Protein AF-A0A9D6YEN2-F1 (afdb_monomer_lite)

Radius of gyration: 21.77 Å; chains: 1; bounding box: 47×47×73 Å

Secondary structure (DSSP, 8-state):
------------TT-SEEEEESS-SS--EEEEETTTTEEEEE--S--SSSS---EEEEE----S---EEEEEEPTTT--EEEEEEESS-EEEEEE-TTSSEEEEEETTEEEEEETT----EE---TT--SEEEEEEE-TTSSEEEEEE--TTT-SEEEEEETT--PPEE--SSSSEEEEEE-TTSS-EEEEE------

Foldseek 3Di:
DDDPDDDDPACQVPFHDKAWAFDFPDGKDWHQPPVVRDIDIDWGDDDPDDDTDTIIDTHHDDDDQDKDWDWDADPVPRDIDTADMDRFDKDQWDAQLVRQWIWIDGQQFIWIGGPNHDDTHTAAADPQRRFDNQKDAALVRQKIKTWGADDPQGTFIWIDGNRHDYTDTDDPHDDKGWDDADNVRPDTDIDGDDPPDD

Sequence (198 aa):
MCLFGAAHAATPGEFEHATDVGKITQSGASEFLADKGQYRITSSGANIWGNADAFQFLWKQLSGDIVFSLEILSIETGGRKLVFRERSRFEAPNWSRDGTELLINRAGGVYTVPVGGGQPIRLNTGVADKCNNDHGLSFDGQWLAISSGGGKEGSRIYVLPATGGEPRLVTPTGPSYWHGWSPDSRQVAIVSYRHVLP

pLDDT: mean 90.05, std 14.46, range [30.05, 98.62]

Structure (mmCIF, N/CA/C/O backbone):
data_AF-A0A9D6YEN2-F1
#
_entry.id   AF-A0A9D6YEN2-F1
#
loop_
_atom_site.group_PDB
_atom_site.id
_atom_site.type_symbol
_atom_site.label_atom_id
_atom_site.label_alt_id
_atom_site.label_comp_id
_atom_site.label_asym_id
_atom_site.label_entity_id
_atom_site.label_seq_id
_atom_site.pdbx_PDB_ins_code
_atom_site.Cartn_x
_atom_site.Cartn_y
_atom_site.Cartn_z
_atom_site.occupancy
_atom_site.B_iso_or_equiv
_atom_site.auth_seq_id
_atom_site.auth_comp_id
_atom_site.auth_asym_id
_atom_site.auth_atom_id
_atom_site.pdbx_PDB_model_num
ATOM 1 N N . MET A 1 1 ? -20.283 17.856 54.731 1.00 34.62 1 MET A N 1
ATOM 2 C CA . MET A 1 1 ? -20.093 16.509 54.154 1.00 34.62 1 MET A CA 1
ATOM 3 C C . MET A 1 1 ? -20.305 16.637 52.653 1.00 34.62 1 MET A C 1
ATOM 5 O O . MET A 1 1 ? -21.442 16.632 52.207 1.00 34.62 1 MET A O 1
ATOM 9 N N . CYS A 1 2 ? -19.241 16.906 51.892 1.00 31.50 2 CYS A N 1
ATOM 10 C CA . CYS A 1 2 ? -19.326 17.000 50.433 1.00 31.50 2 CYS A CA 1
ATOM 11 C C . CYS A 1 2 ? -19.175 15.590 49.863 1.00 31.50 2 CYS A C 1
ATOM 13 O O . CYS A 1 2 ? -18.116 14.984 50.015 1.00 31.50 2 CYS A O 1
ATOM 15 N N . LEU A 1 3 ? -20.238 15.056 49.260 1.00 30.05 3 LEU A N 1
ATOM 16 C CA . LEU A 1 3 ? -20.142 13.841 48.460 1.00 30.05 3 LEU A CA 1
ATOM 17 C C . LEU A 1 3 ? -19.356 14.176 47.188 1.00 30.05 3 LEU A C 1
ATOM 19 O O . LEU A 1 3 ? -19.857 14.875 46.310 1.00 30.05 3 LEU A O 1
ATOM 23 N N . PHE A 1 4 ? -18.137 13.656 47.082 1.00 37.19 4 PHE A N 1
ATOM 24 C CA . PHE A 1 4 ? -17.501 13.459 45.788 1.00 37.19 4 PHE A CA 1
ATOM 25 C C . PHE A 1 4 ? -18.210 12.279 45.122 1.00 37.19 4 PHE A C 1
ATOM 27 O O . PHE A 1 4 ? -17.995 11.125 45.489 1.00 37.19 4 PHE A O 1
ATOM 34 N N . GLY A 1 5 ? -19.107 12.569 44.181 1.00 30.12 5 GLY A N 1
ATOM 35 C CA . GLY A 1 5 ? -19.585 11.556 43.250 1.00 30.12 5 GLY A CA 1
ATOM 36 C C . GLY A 1 5 ? -18.402 11.110 42.402 1.00 30.12 5 GLY A C 1
ATOM 37 O O . GLY A 1 5 ? -17.797 11.932 41.715 1.00 30.12 5 GLY A O 1
ATOM 38 N N . ALA A 1 6 ? -18.040 9.831 42.482 1.00 36.91 6 ALA A N 1
ATOM 39 C CA . ALA A 1 6 ? -17.097 9.242 41.547 1.00 36.91 6 ALA A CA 1
ATOM 40 C C . ALA A 1 6 ? -17.651 9.460 40.134 1.00 36.91 6 ALA A C 1
ATOM 42 O O . ALA A 1 6 ? -18.730 8.959 39.805 1.00 36.91 6 ALA A O 1
ATOM 43 N N . ALA A 1 7 ? -16.944 10.249 39.323 1.00 38.62 7 ALA A N 1
ATOM 44 C CA . ALA A 1 7 ? -17.227 10.337 37.904 1.00 38.62 7 ALA A CA 1
ATOM 45 C C . ALA A 1 7 ? -17.143 8.911 37.350 1.00 38.62 7 ALA A C 1
ATOM 47 O O . ALA A 1 7 ? -16.091 8.276 37.423 1.00 38.62 7 ALA A O 1
ATOM 48 N N . HIS A 1 8 ? -18.270 8.385 36.868 1.00 38.56 8 HIS A N 1
ATOM 49 C CA . HIS A 1 8 ? -18.269 7.167 36.072 1.00 38.56 8 HIS A CA 1
ATOM 50 C C . HIS A 1 8 ? -17.323 7.428 34.901 1.00 38.56 8 HIS A C 1
ATOM 52 O O . HIS A 1 8 ? -17.595 8.302 34.078 1.00 38.56 8 HIS A O 1
ATOM 58 N N . ALA A 1 9 ? -16.193 6.723 34.859 1.00 46.94 9 ALA A N 1
ATOM 59 C CA . ALA A 1 9 ? -15.346 6.719 33.681 1.00 46.94 9 ALA A CA 1
ATOM 60 C C . ALA A 1 9 ? -16.222 6.242 32.517 1.00 46.94 9 ALA A C 1
ATOM 62 O O . ALA A 1 9 ? -16.718 5.113 32.536 1.00 46.94 9 ALA A O 1
ATOM 63 N N . ALA A 1 10 ? -16.498 7.138 31.568 1.00 54.53 10 ALA A N 1
ATOM 64 C CA . ALA A 1 10 ? -17.296 6.822 30.397 1.00 54.53 10 ALA A CA 1
ATOM 65 C C . ALA A 1 10 ? -16.673 5.607 29.697 1.00 54.53 10 ALA A C 1
ATOM 67 O O . ALA A 1 10 ? -15.471 5.580 29.430 1.00 54.53 10 ALA A O 1
ATOM 68 N N . THR A 1 11 ? -17.475 4.572 29.457 1.00 56.66 11 THR A N 1
ATOM 69 C CA . THR A 1 11 ? -17.017 3.335 28.821 1.00 56.66 11 THR A CA 1
ATOM 70 C C . THR A 1 11 ? -16.555 3.665 27.392 1.00 56.66 11 THR A C 1
ATOM 72 O O . THR A 1 11 ? -17.297 4.361 26.693 1.00 56.66 11 THR A O 1
ATOM 75 N N . PRO A 1 12 ? -15.386 3.209 26.900 1.00 67.38 12 PRO A N 1
ATOM 76 C CA . PRO A 1 12 ? -14.806 3.697 25.640 1.00 67.38 12 PRO A CA 1
ATOM 77 C C . PRO A 1 12 ? -15.458 3.081 24.380 1.00 67.38 12 PRO A C 1
ATOM 79 O O . PRO A 1 12 ? -14.819 2.919 23.336 1.00 67.38 12 PRO A O 1
ATOM 82 N N . GLY A 1 13 ? -16.746 2.733 24.449 1.00 83.50 13 GLY A N 1
ATOM 83 C CA . GLY A 1 13 ? -17.452 1.964 23.424 1.00 83.50 13 GLY A CA 1
ATOM 84 C C . GLY A 1 13 ? -16.753 0.627 23.156 1.00 83.50 13 GLY A C 1
ATOM 85 O O . GLY A 1 13 ? -16.625 -0.193 24.059 1.00 83.50 13 GLY A O 1
ATOM 86 N N . GLU A 1 14 ? -16.293 0.415 21.922 1.00 88.19 14 GLU A N 1
ATOM 87 C CA . GLU A 1 14 ? -15.541 -0.771 21.491 1.00 88.19 14 GLU A CA 1
ATOM 88 C C . GLU A 1 14 ? -14.056 -0.776 21.904 1.00 88.19 14 GLU A C 1
ATOM 90 O O . GLU A 1 14 ? -13.425 -1.836 21.868 1.00 88.19 14 GLU A O 1
ATOM 95 N N . PHE A 1 15 ? -13.484 0.372 22.289 1.00 91.94 15 PHE A N 1
ATOM 96 C CA . PHE A 1 15 ? -12.093 0.474 22.737 1.00 91.94 15 PHE A CA 1
ATOM 97 C C . PHE A 1 15 ? -11.967 0.186 24.238 1.00 91.94 15 PHE A C 1
ATOM 99 O O . PHE A 1 15 ? -12.911 0.363 25.005 1.00 91.94 15 PHE A O 1
ATOM 106 N N . GLU A 1 16 ? -10.785 -0.254 24.669 1.00 89.50 16 GLU A N 1
ATOM 107 C CA . GLU A 1 16 ? -10.523 -0.628 26.070 1.00 89.50 16 GLU A CA 1
ATOM 108 C C . GLU A 1 16 ? -9.685 0.428 26.795 1.00 89.50 16 GLU A C 1
ATOM 110 O O . GLU A 1 16 ? -9.752 0.560 28.017 1.00 89.50 16 GLU A O 1
ATOM 115 N N . HIS A 1 17 ? -8.920 1.214 26.038 1.00 91.31 17 HIS A N 1
ATOM 116 C CA . HIS A 1 17 ? -7.944 2.149 26.568 1.00 91.31 17 HIS A CA 1
ATOM 117 C C . HIS A 1 17 ? -7.931 3.456 25.775 1.00 91.31 17 HIS A C 1
ATOM 119 O O . HIS A 1 17 ? -8.177 3.480 24.569 1.00 91.31 17 HIS A O 1
ATOM 125 N N . ALA A 1 18 ? -7.587 4.542 26.465 1.00 92.56 18 ALA A N 1
ATOM 126 C CA . ALA A 1 18 ? -7.305 5.843 25.879 1.00 92.56 18 ALA A CA 1
ATOM 127 C C . ALA A 1 18 ? -6.083 6.446 26.582 1.00 92.56 18 ALA A C 1
ATOM 129 O O . ALA A 1 18 ? -6.024 6.444 27.812 1.00 92.56 18 ALA A O 1
ATOM 130 N N . THR A 1 19 ? -5.098 6.924 25.823 1.00 93.25 19 THR A N 1
ATOM 131 C CA . THR A 1 19 ? -3.870 7.506 26.381 1.00 93.25 19 THR A CA 1
ATOM 132 C C . THR A 1 19 ? -3.324 8.610 25.493 1.00 93.25 19 THR A C 1
ATOM 134 O O . THR A 1 19 ? -3.361 8.495 24.268 1.00 93.25 19 THR A O 1
ATOM 137 N N . ASP A 1 20 ? -2.740 9.629 26.115 1.00 94.62 20 ASP A N 1
ATOM 138 C CA . ASP A 1 20 ? -1.878 10.570 25.414 1.00 94.62 20 ASP A CA 1
ATOM 139 C C . ASP A 1 20 ? -0.558 9.866 25.056 1.00 94.62 20 ASP A C 1
ATOM 141 O O . ASP A 1 20 ? 0.024 9.139 25.870 1.00 94.62 20 ASP A O 1
ATOM 145 N N . VAL A 1 21 ? -0.095 10.071 23.827 1.00 93.19 21 VAL A N 1
ATOM 146 C CA . VAL A 1 21 ? 1.209 9.642 23.315 1.00 93.19 21 VAL A CA 1
ATOM 147 C C . VAL A 1 21 ? 2.119 10.867 23.256 1.00 93.19 21 VAL A C 1
ATOM 149 O O . VAL A 1 21 ? 1.693 11.938 22.835 1.00 93.19 21 VAL A O 1
ATOM 152 N N . GLY A 1 22 ? 3.374 10.710 23.678 1.00 91.19 22 GLY A N 1
ATOM 153 C CA . GLY A 1 22 ? 4.422 11.729 23.572 1.00 91.19 22 GLY A CA 1
ATOM 154 C C . GLY A 1 22 ? 4.188 13.027 24.350 1.00 91.19 22 GLY A C 1
ATOM 155 O O . GLY A 1 22 ? 3.487 13.068 25.359 1.00 91.19 22 GLY A O 1
ATOM 156 N N . LYS A 1 23 ? 4.862 14.104 23.918 1.00 90.62 23 LYS A N 1
ATOM 157 C CA . LYS A 1 23 ? 4.802 15.413 24.587 1.00 90.62 23 LYS A CA 1
ATOM 158 C C . LYS A 1 23 ? 3.646 16.249 24.042 1.00 90.62 23 LYS A C 1
ATOM 160 O O . LYS A 1 23 ? 3.778 16.932 23.028 1.00 90.62 23 LYS A O 1
ATOM 165 N N . ILE A 1 24 ? 2.544 16.230 24.771 1.00 90.06 24 ILE A N 1
ATOM 166 C CA . ILE A 1 24 ? 1.331 16.998 24.488 1.00 90.06 24 ILE A CA 1
ATOM 167 C C . ILE A 1 24 ? 1.327 18.368 25.184 1.00 90.06 24 ILE A C 1
ATOM 169 O O . ILE A 1 24 ? 1.995 18.573 26.200 1.00 90.06 24 ILE A O 1
ATOM 173 N N . THR A 1 25 ? 0.580 19.326 24.631 1.00 90.31 25 THR A N 1
ATOM 174 C CA . THR A 1 25 ? 0.394 20.665 25.230 1.00 90.31 25 THR A CA 1
ATOM 175 C C . THR A 1 25 ? -0.886 20.762 26.055 1.00 90.31 25 THR A C 1
ATOM 177 O O . THR A 1 25 ? -0.964 21.573 26.974 1.00 90.31 25 THR A O 1
ATOM 180 N N . GLN A 1 26 ? -1.876 19.929 25.741 1.00 91.81 26 GLN A N 1
ATOM 181 C CA . GLN A 1 26 ? -3.144 19.767 26.446 1.00 91.81 26 GLN A CA 1
ATOM 182 C C . GLN A 1 26 ? -3.514 18.283 26.472 1.00 91.81 26 GLN A C 1
ATOM 184 O O . GLN A 1 26 ? -3.419 17.616 25.439 1.00 91.81 26 GLN A O 1
ATOM 189 N N . SER A 1 27 ? -3.940 17.782 27.632 1.00 94.50 27 SER A N 1
ATOM 190 C CA . SER A 1 27 ? -4.387 16.393 27.763 1.00 94.50 27 SER A CA 1
ATOM 191 C C . SER A 1 27 ? -5.534 16.089 26.819 1.00 94.50 27 SER A C 1
ATOM 193 O O . SER A 1 27 ? -6.501 16.853 26.724 1.00 94.50 27 SER A O 1
ATOM 195 N N . GLY A 1 28 ? -5.404 14.975 26.112 1.00 92.50 28 GLY A N 1
ATOM 196 C CA . GLY A 1 28 ? -6.456 14.448 25.278 1.00 92.50 28 GLY A CA 1
ATOM 197 C C . GLY A 1 28 ? -7.643 13.961 26.101 1.00 92.50 28 GLY A C 1
ATOM 198 O O . GLY A 1 28 ? -7.548 13.664 27.292 1.00 92.50 28 GLY A O 1
ATOM 199 N N . ALA A 1 29 ? -8.796 13.874 25.447 1.00 92.44 29 ALA A N 1
ATOM 200 C CA . ALA A 1 29 ? -9.997 13.292 26.028 1.00 92.44 29 ALA A CA 1
ATOM 201 C C . ALA A 1 29 ? -10.756 12.516 24.957 1.00 92.44 29 ALA A C 1
ATOM 203 O O . ALA A 1 29 ? -10.646 12.793 23.761 1.00 92.44 29 ALA A O 1
ATOM 204 N N . SER A 1 30 ? -11.528 11.529 25.394 1.00 92.19 30 SER A N 1
ATOM 205 C CA . SER A 1 30 ? -12.325 10.690 24.510 1.00 92.19 30 SER A CA 1
ATOM 206 C C . SER A 1 30 ? -13.664 10.353 25.140 1.00 92.19 30 SER A C 1
ATOM 208 O O . SER A 1 30 ? -13.720 9.969 26.306 1.00 92.19 30 SER A O 1
ATOM 210 N N . GLU A 1 31 ? -14.722 10.448 24.348 1.00 92.06 31 GLU A N 1
ATOM 211 C CA . GLU A 1 31 ? -16.093 10.154 24.747 1.00 92.06 31 GLU A CA 1
ATOM 212 C C . GLU A 1 31 ? -16.775 9.341 23.642 1.00 92.06 31 GLU A C 1
ATOM 214 O O . GLU A 1 31 ? -16.732 9.721 22.468 1.00 92.06 31 GLU A O 1
ATOM 219 N N . PHE A 1 32 ? -17.415 8.232 24.017 1.00 93.19 32 PHE A N 1
ATOM 220 C CA . PHE A 1 32 ? -18.310 7.501 23.126 1.00 93.19 32 PHE A CA 1
ATOM 221 C C . PHE A 1 32 ? -19.749 7.999 23.308 1.00 93.19 32 PHE A C 1
ATOM 223 O O . PHE A 1 32 ? -20.347 7.852 24.373 1.00 93.19 32 PHE A O 1
ATOM 230 N N . LEU A 1 33 ? -20.305 8.584 22.252 1.00 92.06 33 LEU A N 1
ATOM 231 C CA . LEU A 1 33 ? -21.675 9.081 22.172 1.00 92.06 33 LEU A CA 1
ATOM 232 C C . LEU A 1 33 ? -22.576 7.952 21.654 1.00 92.06 33 LEU A C 1
ATOM 234 O O . LEU A 1 33 ? -22.795 7.819 20.446 1.00 92.06 33 LEU A O 1
ATOM 238 N N . ALA A 1 34 ? -23.043 7.097 22.568 1.00 90.00 34 ALA A N 1
ATOM 239 C CA . ALA A 1 34 ? -23.743 5.851 22.241 1.00 90.00 34 ALA A CA 1
ATOM 240 C C . ALA A 1 34 ? -25.044 6.057 21.444 1.00 90.00 34 ALA A C 1
ATOM 242 O O . ALA A 1 34 ? -25.357 5.258 20.566 1.00 90.00 34 ALA A O 1
ATOM 243 N N . ASP A 1 35 ? -25.768 7.148 21.698 1.00 93.50 35 ASP A N 1
ATOM 244 C CA . ASP A 1 35 ? -26.982 7.540 20.969 1.00 93.50 35 ASP A CA 1
ATOM 245 C C . ASP A 1 35 ? -26.719 7.851 19.486 1.00 93.50 35 ASP A C 1
ATOM 247 O O . ASP A 1 35 ? -27.625 7.759 18.658 1.00 93.50 35 ASP A O 1
ATOM 251 N N . LYS A 1 36 ? -25.473 8.200 19.147 1.00 92.81 36 LYS A N 1
ATOM 252 C CA . LYS A 1 36 ? -25.038 8.561 17.791 1.00 92.81 36 LYS A CA 1
ATOM 253 C C . LYS A 1 36 ? -24.139 7.516 17.141 1.00 92.81 36 LYS A C 1
ATOM 255 O O . LYS A 1 36 ? -23.847 7.648 15.956 1.00 92.81 36 LYS A O 1
ATOM 260 N N . GLY A 1 37 ? -23.653 6.533 17.901 1.00 90.62 37 GLY A N 1
ATOM 261 C CA . GLY A 1 37 ? -22.604 5.619 17.445 1.00 90.62 37 GLY A CA 1
ATOM 262 C C . GLY A 1 37 ? -21.319 6.355 17.044 1.00 90.62 37 GLY A C 1
ATOM 263 O O . GLY A 1 37 ? -20.680 5.988 16.063 1.00 90.62 37 GLY A O 1
ATOM 264 N N . GLN A 1 38 ? -20.973 7.438 17.749 1.00 93.50 38 GLN A N 1
ATOM 265 C CA . GLN A 1 38 ? -19.855 8.321 17.396 1.00 93.50 38 GLN A CA 1
ATOM 266 C C . GLN A 1 38 ? -18.843 8.442 18.530 1.00 93.50 38 GLN A C 1
ATOM 268 O O . GLN A 1 38 ? -19.199 8.418 19.704 1.00 93.50 38 GLN A O 1
ATOM 273 N N . TYR A 1 39 ? -17.582 8.667 18.166 1.00 92.06 39 TYR A N 1
ATOM 274 C CA . TYR A 1 39 ? -16.529 9.054 19.098 1.00 92.06 39 TYR A CA 1
ATOM 275 C C . TYR A 1 39 ? -16.236 10.545 18.976 1.00 92.06 39 TYR A C 1
ATOM 277 O O . TYR A 1 39 ? -15.999 11.049 17.878 1.00 92.06 39 TYR A O 1
ATOM 285 N N . ARG A 1 40 ? -16.197 11.245 20.110 1.00 93.25 40 ARG A N 1
ATOM 286 C CA . ARG A 1 40 ? -15.579 12.568 20.213 1.00 93.25 40 ARG A CA 1
ATOM 287 C C . ARG A 1 40 ? -14.203 12.397 20.837 1.00 93.25 40 ARG A C 1
ATOM 289 O O . ARG A 1 40 ? -14.095 11.905 21.955 1.00 93.25 40 ARG A O 1
ATOM 296 N N . ILE A 1 41 ? -13.168 12.818 20.119 1.00 92.62 41 ILE A N 1
ATOM 297 C CA . ILE A 1 41 ? -11.776 12.725 20.562 1.00 92.62 41 ILE A CA 1
ATOM 298 C C . ILE A 1 41 ? -11.158 14.116 20.453 1.00 92.62 41 ILE A C 1
ATOM 300 O O . ILE A 1 41 ? -11.208 14.736 19.391 1.00 92.62 41 ILE A O 1
ATOM 304 N N . THR A 1 42 ? -10.586 14.612 21.546 1.00 93.25 42 THR A N 1
ATOM 305 C CA . THR A 1 42 ? -9.756 15.819 21.560 1.00 93.25 42 THR A CA 1
ATOM 306 C C . THR A 1 42 ? -8.305 15.414 21.746 1.00 93.25 42 THR A C 1
ATOM 308 O O . THR A 1 42 ? -7.997 14.564 22.577 1.00 93.25 42 THR A O 1
ATOM 311 N N . SER A 1 43 ? -7.417 16.026 20.969 1.00 92.25 43 SER A N 1
ATOM 312 C CA . SER A 1 43 ? -5.992 15.709 20.938 1.00 92.25 43 SER A CA 1
ATOM 313 C C . SER A 1 43 ? -5.187 16.995 20.784 1.00 92.25 43 SER A C 1
ATOM 315 O O . SER A 1 43 ? -5.635 17.933 20.125 1.00 92.25 43 SER A O 1
ATOM 317 N N . SER A 1 44 ? -3.982 17.024 21.345 1.00 91.94 44 SER A N 1
ATOM 318 C CA . SER A 1 44 ? -2.973 18.052 21.078 1.00 91.94 44 SER A CA 1
ATOM 319 C C . SER A 1 44 ? -1.631 17.383 20.787 1.00 91.94 44 SER A C 1
ATOM 321 O O . SER A 1 44 ? -1.473 16.198 21.066 1.00 91.94 44 SER A O 1
ATOM 323 N N . GLY A 1 45 ? -0.668 18.127 20.243 1.00 87.88 45 GLY A N 1
ATOM 324 C CA . GLY A 1 45 ? 0.691 17.628 20.048 1.00 87.88 45 GLY A CA 1
ATOM 325 C C . GLY A 1 45 ? 1.266 17.915 18.666 1.00 87.88 45 GLY A C 1
ATOM 326 O O . GLY A 1 45 ? 0.842 18.839 17.969 1.00 87.88 45 GLY A O 1
ATOM 327 N N . ALA A 1 46 ? 2.297 17.152 18.324 1.00 83.00 46 ALA A N 1
ATOM 328 C CA . ALA A 1 46 ? 3.039 17.231 17.077 1.00 83.00 46 ALA A CA 1
ATOM 329 C C . ALA A 1 46 ? 2.407 16.317 16.016 1.00 83.00 46 ALA A C 1
ATOM 331 O O . ALA A 1 46 ? 1.608 15.437 16.330 1.00 83.00 46 ALA A O 1
ATOM 332 N N . ASN A 1 47 ? 2.769 16.518 14.746 1.00 73.75 47 ASN A N 1
ATOM 333 C CA . ASN A 1 47 ? 2.383 15.564 13.708 1.00 73.75 47 ASN A CA 1
ATOM 334 C C . ASN A 1 47 ? 3.046 14.190 13.959 1.00 73.75 47 ASN A C 1
ATOM 336 O O . ASN A 1 47 ? 3.982 14.087 14.741 1.00 73.75 47 ASN A O 1
ATOM 340 N N . ILE A 1 48 ? 2.566 13.151 13.277 1.00 75.44 48 ILE A N 1
ATOM 341 C CA . ILE A 1 48 ? 3.044 11.760 13.413 1.00 75.44 48 ILE A CA 1
ATOM 342 C C . ILE A 1 48 ? 4.226 11.417 12.486 1.00 75.44 48 ILE A C 1
ATOM 344 O O . ILE A 1 48 ? 4.456 10.260 12.140 1.00 75.44 48 ILE A O 1
ATOM 348 N N . TRP A 1 49 ? 4.922 12.432 11.971 1.00 69.56 49 TRP A N 1
ATOM 349 C CA . TRP A 1 49 ? 6.008 12.270 11.011 1.00 69.56 49 TRP A CA 1
ATOM 350 C C . TRP A 1 49 ? 7.348 12.648 11.654 1.00 69.56 49 TRP A C 1
ATOM 352 O O . TRP A 1 49 ? 7.507 13.723 12.229 1.00 69.56 49 TRP A O 1
ATOM 362 N N . GLY A 1 50 ? 8.368 11.803 11.477 1.00 71.12 50 GLY A N 1
ATOM 363 C CA . GLY A 1 50 ? 9.733 12.090 11.927 1.00 71.12 50 GLY A CA 1
ATOM 364 C C . GLY A 1 50 ? 10.047 11.528 13.315 1.00 71.12 50 GLY A C 1
ATOM 365 O O . GLY A 1 50 ? 9.928 10.327 13.525 1.00 71.12 50 GLY A O 1
ATOM 366 N N . ASN A 1 51 ? 10.529 12.378 14.230 1.00 78.31 51 ASN A N 1
ATOM 367 C CA . ASN A 1 51 ? 11.187 11.935 15.473 1.00 78.31 51 ASN A CA 1
ATOM 368 C C . ASN A 1 51 ? 10.340 12.110 16.745 1.00 78.31 51 ASN A C 1
ATOM 370 O O . ASN A 1 51 ? 10.844 11.871 17.842 1.00 78.31 51 ASN A O 1
ATOM 374 N N . ALA A 1 52 ? 9.101 12.587 16.629 1.00 82.12 52 ALA A N 1
ATOM 375 C CA . ALA A 1 52 ? 8.219 12.767 17.772 1.00 82.12 52 ALA A CA 1
ATOM 376 C C . ALA A 1 52 ? 6.765 12.569 17.352 1.00 82.12 52 ALA A C 1
ATOM 378 O O . ALA A 1 52 ? 6.284 13.274 16.476 1.00 82.12 52 ALA A O 1
ATOM 379 N N . ASP A 1 53 ? 6.083 11.671 18.049 1.00 86.88 53 ASP A N 1
ATOM 380 C CA . ASP A 1 53 ? 4.643 11.474 17.961 1.00 86.88 53 ASP A CA 1
ATOM 381 C C . ASP A 1 53 ? 3.995 12.153 19.162 1.00 86.88 53 ASP A C 1
ATOM 383 O O . ASP A 1 53 ? 4.438 11.916 20.287 1.00 86.88 53 ASP A O 1
ATOM 387 N N . ALA A 1 54 ? 2.965 12.983 18.966 1.00 92.12 54 ALA A N 1
ATOM 388 C CA . ALA A 1 54 ? 2.138 13.413 20.091 1.00 92.12 54 ALA A CA 1
ATOM 389 C C . ALA A 1 54 ? 0.658 13.586 19.733 1.00 92.12 54 ALA A C 1
ATOM 391 O O . ALA A 1 54 ? 0.304 14.456 18.940 1.00 92.12 54 ALA A O 1
ATOM 392 N N . PHE A 1 55 ? -0.189 12.732 20.316 1.00 92.75 55 PHE A N 1
ATOM 393 C CA . PHE A 1 55 ? -1.628 12.664 20.053 1.00 92.75 55 PHE A CA 1
ATOM 394 C C . PHE A 1 55 ? -2.377 11.835 21.111 1.00 92.75 55 PHE A C 1
ATOM 396 O O . PHE A 1 55 ? -1.770 11.034 21.816 1.00 92.75 55 PHE A O 1
ATOM 403 N N . GLN A 1 56 ? -3.703 11.972 21.176 1.00 93.62 56 GLN A N 1
ATOM 404 C CA . GLN A 1 56 ? -4.591 11.097 21.948 1.00 93.62 56 GLN A CA 1
ATOM 405 C C . GLN A 1 56 ? -4.885 9.816 21.163 1.00 93.62 56 GLN A C 1
ATOM 407 O O . GLN A 1 56 ? -5.364 9.871 20.028 1.00 93.62 56 GLN A O 1
ATOM 412 N N . PHE A 1 57 ? -4.641 8.659 21.774 1.00 92.62 57 PHE A N 1
ATOM 413 C CA . PHE A 1 57 ? -4.793 7.351 21.145 1.00 92.62 57 PHE A CA 1
ATOM 414 C C . PHE A 1 57 ? -5.829 6.492 21.868 1.00 92.62 57 PHE A C 1
ATOM 416 O O . PHE A 1 57 ? -5.657 6.171 23.044 1.00 92.62 57 PHE A O 1
ATOM 423 N N . LEU A 1 58 ? -6.887 6.092 21.156 1.00 94.06 58 LEU A N 1
ATOM 424 C CA . LEU A 1 58 ? -7.858 5.096 21.616 1.00 94.06 58 LEU A CA 1
ATOM 425 C C . LEU A 1 58 ? -7.474 3.743 21.029 1.00 94.06 58 LEU A C 1
ATOM 427 O O . LEU A 1 58 ? -7.249 3.634 19.823 1.00 94.06 58 LEU A O 1
ATOM 431 N N . TRP A 1 59 ? -7.412 2.715 21.867 1.00 92.31 59 TRP A N 1
ATOM 432 C CA . TRP A 1 59 ? -6.976 1.398 21.432 1.00 92.31 59 TRP A CA 1
ATOM 433 C C . TRP A 1 59 ? -7.636 0.268 22.209 1.00 92.31 59 TRP A C 1
ATOM 435 O O . TRP A 1 59 ? -8.184 0.429 23.301 1.00 92.31 59 TRP A O 1
ATOM 445 N N . LYS A 1 60 ? -7.585 -0.905 21.593 1.00 91.50 60 LYS A N 1
ATOM 446 C CA . LYS A 1 60 ? -7.993 -2.180 22.162 1.00 91.50 60 LYS A CA 1
ATOM 447 C C . LYS A 1 60 ? -6.898 -3.185 21.868 1.00 91.50 60 LYS A C 1
ATOM 449 O O . LYS A 1 60 ? -6.431 -3.260 20.729 1.00 91.50 60 LYS A O 1
ATOM 454 N N . GLN A 1 61 ? -6.474 -3.937 22.880 1.00 87.62 61 GLN A N 1
ATOM 455 C CA . GLN A 1 61 ? -5.466 -4.960 22.656 1.00 87.62 61 GLN A CA 1
ATOM 456 C C . GLN A 1 61 ? -6.116 -6.171 22.000 1.00 87.62 61 GLN A C 1
ATOM 458 O O . GLN A 1 61 ? -7.032 -6.778 22.546 1.00 87.62 61 GLN A O 1
ATOM 463 N N . LEU A 1 62 ? -5.613 -6.558 20.833 1.00 84.50 62 LEU A N 1
ATOM 464 C CA . LEU A 1 62 ? -5.949 -7.845 20.241 1.00 84.50 62 LEU A CA 1
ATOM 465 C C . LEU A 1 62 ? -4.859 -8.849 20.622 1.00 84.50 62 LEU A C 1
ATOM 467 O O . LEU A 1 62 ? -3.668 -8.552 20.518 1.00 84.50 62 LEU A O 1
ATOM 471 N N . SER A 1 63 ? -5.264 -10.034 21.077 1.00 86.31 63 SER A N 1
ATOM 472 C CA . SER A 1 63 ? -4.364 -11.160 21.341 1.00 86.31 63 SER A CA 1
ATOM 473 C C . SER A 1 63 ? -4.851 -12.408 20.607 1.00 86.31 63 SER A C 1
ATOM 475 O O . SER A 1 63 ? -6.046 -12.564 20.355 1.00 86.31 63 SER A O 1
ATOM 477 N N . GLY A 1 64 ? -3.915 -13.283 20.238 1.00 87.12 64 GLY A N 1
ATOM 478 C CA . GLY A 1 64 ? -4.190 -14.523 19.514 1.00 87.12 64 GLY A CA 1
ATOM 479 C C . GLY A 1 64 ? -3.761 -14.497 18.048 1.00 87.12 64 GLY A C 1
ATOM 480 O O . GLY A 1 64 ? -2.919 -13.703 17.626 1.00 87.12 64 GLY A O 1
ATOM 481 N N . ASP A 1 65 ? -4.330 -15.424 17.284 1.00 87.69 65 ASP A N 1
ATOM 482 C CA . ASP A 1 65 ? -3.997 -15.651 15.883 1.00 87.69 65 ASP A CA 1
ATOM 483 C C . ASP A 1 65 ? -4.629 -14.589 14.976 1.00 87.69 65 ASP A C 1
ATOM 485 O O . ASP A 1 65 ? -5.808 -14.667 14.629 1.00 87.69 65 ASP A O 1
ATOM 489 N N . ILE A 1 66 ? -3.829 -13.609 14.553 1.00 89.69 66 ILE A N 1
ATOM 490 C CA . ILE A 1 66 ? -4.254 -12.601 13.576 1.00 89.69 66 ILE A CA 1
ATOM 491 C C . ILE A 1 66 ? -4.120 -13.175 12.161 1.00 89.69 66 ILE A C 1
ATOM 493 O O . ILE A 1 66 ? -3.096 -13.754 11.788 1.00 89.69 66 ILE A O 1
ATOM 497 N N . VAL A 1 67 ? -5.174 -13.004 11.366 1.00 94.00 67 VAL A N 1
ATOM 498 C CA . VAL A 1 67 ? -5.228 -13.379 9.951 1.00 94.00 67 VAL A CA 1
ATOM 499 C C . VAL A 1 67 ? -5.604 -12.143 9.148 1.00 94.00 67 VAL A C 1
ATOM 501 O O . VAL A 1 67 ? -6.537 -11.428 9.504 1.00 94.00 67 VAL A O 1
ATOM 504 N N . PHE A 1 68 ? -4.887 -11.914 8.055 1.00 95.00 68 PHE A N 1
ATOM 505 C CA . PHE A 1 68 ? -5.194 -10.888 7.070 1.00 95.00 68 PHE A CA 1
ATOM 506 C C . PHE A 1 68 ? -6.043 -11.524 5.969 1.00 95.00 68 PHE A C 1
ATOM 508 O O . PHE A 1 68 ? -5.688 -12.589 5.455 1.00 95.00 68 PHE A O 1
ATOM 515 N N . SER A 1 69 ? -7.159 -10.885 5.620 1.00 97.06 69 SER A N 1
ATOM 516 C CA . SER A 1 69 ? -8.091 -11.348 4.587 1.00 97.06 69 SER A CA 1
ATOM 517 C C . SER A 1 69 ? -8.235 -10.296 3.494 1.00 97.06 69 SER A C 1
ATOM 519 O O . SER A 1 69 ? -8.413 -9.114 3.775 1.00 97.06 69 SER A O 1
ATOM 521 N N . LEU A 1 70 ? -8.179 -10.746 2.244 1.00 98.06 70 LEU A N 1
ATOM 522 C CA . LEU A 1 70 ? -8.518 -9.975 1.059 1.00 98.06 70 LEU A CA 1
ATOM 523 C C . LEU A 1 70 ? -9.932 -10.366 0.643 1.00 98.06 70 LEU A C 1
ATOM 525 O O . LEU A 1 70 ? -10.176 -11.520 0.281 1.00 98.06 70 LEU A O 1
ATOM 529 N N . GLU A 1 71 ? -10.854 -9.414 0.702 1.00 97.88 71 GLU A N 1
ATOM 530 C CA . GLU A 1 71 ? -12.261 -9.630 0.377 1.00 97.88 71 GLU A CA 1
ATOM 531 C C . GLU A 1 71 ? -12.737 -8.638 -0.682 1.00 97.88 71 GLU A C 1
ATOM 533 O O . GLU A 1 71 ? -12.300 -7.489 -0.724 1.00 97.88 71 GLU A O 1
ATOM 538 N N . ILE A 1 72 ? -13.672 -9.082 -1.520 1.00 97.44 72 ILE A N 1
ATOM 539 C CA . ILE A 1 72 ? -14.417 -8.226 -2.443 1.00 97.44 72 ILE A CA 1
ATOM 540 C C . ILE A 1 72 ? -15.814 -8.024 -1.869 1.00 97.44 72 ILE A C 1
ATOM 542 O O . ILE A 1 72 ? -16.523 -8.997 -1.602 1.00 97.44 72 ILE A O 1
ATOM 546 N N . LEU A 1 73 ? -16.209 -6.763 -1.707 1.00 97.12 73 LEU A N 1
ATOM 547 C CA . LEU A 1 73 ? -17.555 -6.357 -1.316 1.00 97.12 73 LEU A CA 1
ATOM 548 C C . LEU A 1 73 ? -18.305 -5.839 -2.547 1.00 97.12 73 LEU A C 1
ATOM 550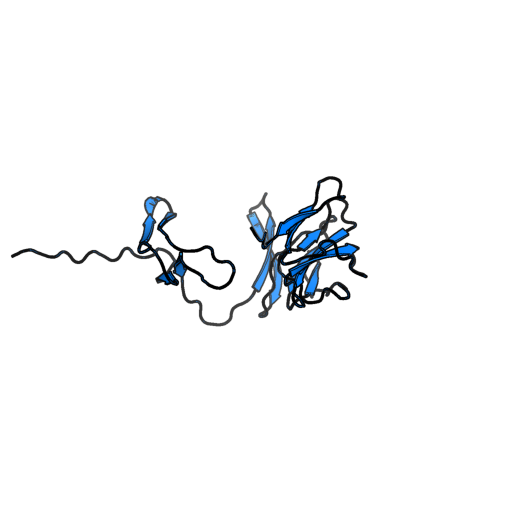 O O . LEU A 1 73 ? -17.873 -4.880 -3.182 1.00 97.12 73 LEU A O 1
ATOM 554 N N . SER A 1 74 ? -19.447 -6.447 -2.857 1.00 95.88 74 SER A N 1
ATOM 555 C CA . SER A 1 74 ? -20.393 -5.903 -3.830 1.00 95.88 74 SER A CA 1
ATOM 556 C C . SER A 1 74 ? -21.114 -4.701 -3.229 1.00 95.88 74 SER A C 1
ATOM 558 O O . SER A 1 74 ? -21.761 -4.823 -2.189 1.00 95.88 74 SER A O 1
ATOM 560 N N . ILE A 1 75 ? -21.032 -3.550 -3.896 1.00 95.50 75 ILE A N 1
ATOM 561 C CA . ILE A 1 75 ? -21.749 -2.336 -3.481 1.00 95.50 75 ILE A CA 1
ATOM 562 C C . ILE A 1 75 ? -23.260 -2.498 -3.706 1.00 95.50 75 ILE A C 1
ATOM 564 O O . ILE A 1 75 ? -24.053 -2.016 -2.905 1.00 95.50 75 ILE A O 1
ATOM 568 N N . GLU A 1 76 ? -23.661 -3.208 -4.762 1.00 96.75 76 GLU A N 1
ATOM 569 C CA . GLU A 1 76 ? -25.071 -3.376 -5.132 1.00 96.75 76 GLU A CA 1
ATOM 570 C C . GLU A 1 76 ? -25.818 -4.311 -4.180 1.00 96.75 76 GLU A C 1
ATOM 572 O O . GLU A 1 76 ? -26.957 -4.047 -3.805 1.00 96.75 76 GLU A O 1
ATOM 577 N N . THR A 1 77 ? -25.181 -5.421 -3.793 1.00 97.12 77 THR A N 1
ATOM 578 C CA . THR A 1 77 ? -25.839 -6.486 -3.020 1.00 97.12 77 THR A CA 1
ATOM 579 C C . THR A 1 77 ? -25.392 -6.544 -1.564 1.00 97.12 77 THR A C 1
ATOM 581 O O . THR A 1 77 ? -25.988 -7.272 -0.775 1.00 97.12 77 THR A O 1
ATOM 584 N N . GLY A 1 78 ? -24.307 -5.852 -1.203 1.00 96.50 78 GLY A N 1
ATOM 585 C CA . GLY A 1 78 ? -23.638 -6.012 0.091 1.00 96.50 78 GLY A CA 1
ATOM 586 C C . GLY A 1 78 ? -22.938 -7.368 0.269 1.00 96.50 78 GLY A C 1
ATOM 587 O O . GLY A 1 78 ? -22.400 -7.645 1.342 1.00 96.50 78 GLY A O 1
ATOM 588 N N . GLY A 1 79 ? -22.936 -8.228 -0.757 1.00 97.38 79 GLY A N 1
ATOM 589 C CA . GLY A 1 79 ? -22.322 -9.553 -0.707 1.00 97.38 79 GLY A CA 1
ATOM 590 C C . GLY A 1 79 ? -20.801 -9.475 -0.581 1.00 97.38 79 GLY A C 1
ATOM 591 O O . GLY A 1 79 ? -20.161 -8.670 -1.256 1.00 97.38 79 GLY A O 1
ATOM 592 N N . ARG A 1 80 ? -20.218 -10.331 0.264 1.00 97.44 80 ARG A N 1
ATOM 593 C CA . ARG A 1 80 ? -18.767 -10.424 0.480 1.00 97.44 80 ARG A CA 1
ATOM 594 C C . ARG A 1 80 ? -18.216 -11.735 -0.059 1.00 97.44 80 ARG A C 1
ATOM 596 O O . ARG A 1 80 ? -18.796 -12.794 0.174 1.00 97.44 80 ARG A O 1
ATOM 603 N N . LYS A 1 81 ? -17.076 -11.665 -0.741 1.00 96.38 81 LYS A N 1
ATOM 604 C CA . LYS A 1 81 ? -16.327 -12.820 -1.243 1.00 96.38 81 LYS A CA 1
ATOM 605 C C . LYS A 1 81 ? -14.907 -12.795 -0.689 1.00 96.38 81 LYS A C 1
ATOM 607 O O . LYS A 1 81 ? -14.170 -11.852 -0.960 1.00 96.38 81 LYS A O 1
ATOM 612 N N . LEU A 1 82 ? -14.502 -13.860 -0.000 1.00 97.62 82 LEU A N 1
ATOM 613 C CA . LEU A 1 82 ? -13.101 -14.091 0.351 1.00 97.62 82 LEU A CA 1
ATOM 614 C C . LEU A 1 82 ? -12.295 -14.449 -0.907 1.00 97.62 82 LEU A C 1
ATOM 616 O O . LEU A 1 82 ? -12.648 -15.388 -1.620 1.00 97.62 82 LEU A O 1
ATOM 620 N N . VAL A 1 83 ? -11.210 -13.720 -1.158 1.00 98.25 83 VAL A N 1
ATOM 621 C CA . VAL A 1 83 ? -10.281 -13.957 -2.276 1.00 98.25 83 VAL A CA 1
ATOM 622 C C . VAL A 1 83 ? -9.023 -14.671 -1.791 1.00 98.25 83 VAL A C 1
ATOM 624 O O . VAL A 1 83 ? -8.598 -15.662 -2.381 1.00 98.25 83 VAL A O 1
ATOM 627 N N . PHE A 1 84 ? -8.429 -14.182 -0.703 1.00 98.00 84 PHE A N 1
ATOM 628 C CA . PHE A 1 84 ? -7.170 -14.695 -0.169 1.00 98.00 84 PHE A CA 1
ATOM 629 C C . PHE A 1 84 ? -7.075 -14.429 1.337 1.00 98.00 84 PHE A C 1
ATOM 631 O O . PHE A 1 84 ? -7.626 -13.448 1.829 1.00 98.00 84 PHE A O 1
ATOM 638 N N . ARG A 1 85 ? -6.385 -15.302 2.078 1.00 97.12 85 ARG A N 1
ATOM 639 C CA . ARG A 1 85 ? -6.079 -15.097 3.499 1.00 97.12 85 ARG A CA 1
ATOM 640 C C . ARG A 1 85 ? -4.727 -15.679 3.865 1.00 97.12 85 ARG A C 1
ATOM 642 O O . ARG A 1 85 ? -4.377 -16.767 3.413 1.00 97.12 85 ARG A O 1
ATOM 649 N N . GLU A 1 86 ? -4.022 -15.015 4.766 1.00 95.56 86 GLU A N 1
ATOM 650 C CA . GLU A 1 86 ? -2.774 -15.523 5.334 1.00 95.56 86 GLU A CA 1
ATOM 651 C C . GLU A 1 86 ? -2.479 -14.909 6.707 1.00 95.56 86 GLU A C 1
ATOM 653 O O . GLU A 1 86 ? -3.178 -14.018 7.183 1.00 95.56 86 GLU A O 1
ATOM 658 N N . ARG A 1 87 ? -1.446 -15.425 7.377 1.00 93.50 87 ARG A N 1
ATOM 659 C CA . ARG A 1 87 ? -1.004 -14.942 8.696 1.00 93.50 87 ARG A CA 1
ATOM 660 C C . ARG A 1 87 ? 0.051 -13.840 8.609 1.00 93.50 87 ARG A C 1
ATOM 662 O O . ARG A 1 87 ? 0.302 -13.164 9.600 1.00 93.50 87 ARG A O 1
ATOM 669 N N . SER A 1 88 ? 0.683 -13.658 7.451 1.00 92.69 88 SER A N 1
ATOM 670 C CA . SER A 1 88 ? 1.591 -12.534 7.228 1.00 92.69 88 SER A CA 1
ATOM 671 C C . SER A 1 88 ? 0.834 -11.306 6.749 1.00 92.69 88 SER A C 1
ATOM 673 O O . SER A 1 88 ? -0.136 -11.409 6.007 1.00 92.69 88 SER A O 1
ATOM 675 N N . ARG A 1 89 ? 1.316 -10.134 7.154 1.00 93.69 89 ARG A N 1
ATOM 676 C CA . ARG A 1 89 ? 0.735 -8.854 6.765 1.00 93.69 89 ARG A CA 1
ATOM 677 C C . ARG A 1 89 ? 0.847 -8.618 5.258 1.00 93.69 89 ARG A C 1
ATOM 679 O O . ARG A 1 89 ? 1.947 -8.660 4.700 1.00 93.69 89 ARG A O 1
ATOM 686 N N . PHE A 1 90 ? -0.281 -8.265 4.660 1.00 96.94 90 PHE A N 1
ATOM 687 C CA . PHE A 1 90 ? -0.394 -7.636 3.351 1.00 96.94 90 PHE A CA 1
ATOM 688 C C . PHE A 1 90 ? -1.434 -6.517 3.432 1.00 96.94 90 PHE A C 1
ATOM 690 O O . PHE A 1 90 ? -2.321 -6.559 4.287 1.00 96.94 90 PHE A O 1
ATOM 697 N N . GLU A 1 91 ? -1.302 -5.500 2.588 1.00 96.38 91 GLU A N 1
ATOM 698 C CA . GLU A 1 91 ? -2.072 -4.257 2.703 1.00 96.38 91 GLU A CA 1
ATOM 699 C C . GLU A 1 91 ? -2.408 -3.669 1.315 1.00 96.38 91 GLU A C 1
ATOM 701 O O . GLU A 1 91 ? -2.041 -4.223 0.274 1.00 96.38 91 GLU A O 1
ATOM 706 N N . ALA A 1 92 ? -3.150 -2.555 1.337 1.00 96.38 92 ALA A N 1
ATOM 707 C CA . ALA A 1 92 ? -3.438 -1.662 0.210 1.00 96.38 92 ALA A CA 1
ATOM 708 C C . ALA A 1 92 ? -3.865 -2.349 -1.103 1.00 96.38 92 ALA A C 1
ATOM 710 O O . ALA A 1 92 ? -3.188 -2.207 -2.123 1.00 96.38 92 ALA A O 1
ATOM 711 N N . PRO A 1 93 ? -5.000 -3.074 -1.104 1.00 97.06 93 PRO A N 1
ATOM 712 C CA . PRO A 1 93 ? -5.497 -3.697 -2.316 1.00 97.06 93 PRO A CA 1
ATOM 713 C C . PRO A 1 93 ? -5.908 -2.660 -3.373 1.00 97.06 93 PRO A C 1
ATOM 715 O O . PRO A 1 93 ? -6.651 -1.726 -3.078 1.00 97.06 93 PRO A O 1
ATOM 718 N N . ASN A 1 94 ? -5.491 -2.873 -4.621 1.00 97.44 94 ASN A N 1
ATOM 719 C CA . ASN A 1 94 ? -5.928 -2.115 -5.795 1.00 97.44 94 ASN A CA 1
ATOM 720 C C . ASN A 1 94 ? -6.482 -3.057 -6.868 1.00 97.44 94 ASN A C 1
ATOM 722 O O . ASN A 1 94 ? -5.973 -4.158 -7.046 1.00 97.44 94 ASN A O 1
ATOM 726 N N . TRP A 1 95 ? -7.481 -2.624 -7.633 1.00 97.38 95 TRP A N 1
ATOM 727 C CA . TRP A 1 95 ? -7.973 -3.397 -8.776 1.00 97.38 95 TRP A CA 1
ATOM 728 C C . TRP A 1 95 ? -7.058 -3.257 -9.993 1.00 97.38 95 TRP A C 1
ATOM 730 O O . TRP A 1 95 ? -6.633 -2.152 -10.340 1.00 97.38 95 TRP A O 1
ATOM 740 N N . SER A 1 96 ? -6.815 -4.373 -10.678 1.00 96.69 96 SER A N 1
ATOM 741 C CA . SER A 1 96 ? -6.404 -4.360 -12.087 1.00 96.69 96 SER A CA 1
ATOM 742 C C . SER A 1 96 ? -7.476 -3.689 -12.955 1.00 96.69 96 SER A C 1
ATOM 744 O O . SER A 1 96 ? -8.662 -3.695 -12.621 1.00 96.69 96 SER A O 1
ATOM 746 N N . ARG A 1 97 ? -7.073 -3.083 -14.079 1.00 95.88 97 ARG A N 1
ATOM 747 C CA . ARG A 1 97 ? -8.004 -2.331 -14.942 1.00 95.88 97 ARG A CA 1
ATOM 748 C C . ARG A 1 97 ? -8.993 -3.215 -15.695 1.00 95.88 97 ARG A C 1
ATOM 750 O O . ARG A 1 97 ? -10.090 -2.757 -15.992 1.00 95.88 97 ARG A O 1
ATOM 757 N N . ASP A 1 98 ? -8.624 -4.461 -15.966 1.00 95.75 98 ASP A N 1
ATOM 758 C CA . ASP A 1 98 ? -9.513 -5.464 -16.555 1.00 95.75 98 ASP A CA 1
ATOM 759 C C . ASP A 1 98 ? -10.388 -6.182 -15.509 1.00 95.75 98 ASP A C 1
ATOM 761 O O . ASP A 1 98 ? -11.261 -6.969 -15.870 1.00 95.75 98 ASP A O 1
ATOM 765 N N . GLY A 1 99 ? -10.183 -5.899 -14.217 1.00 96.50 99 GLY A N 1
ATOM 766 C CA . GLY A 1 99 ? -10.946 -6.480 -13.118 1.00 96.50 99 GLY A CA 1
ATOM 767 C C . GLY A 1 99 ? -10.649 -7.957 -12.855 1.00 96.50 99 GLY A C 1
ATOM 768 O O . GLY A 1 99 ? -11.429 -8.610 -12.162 1.00 96.50 99 GLY A O 1
ATOM 769 N N . THR A 1 100 ? -9.560 -8.507 -13.399 1.00 96.81 100 THR A N 1
ATOM 770 C CA . THR A 1 100 ? -9.234 -9.938 -13.277 1.00 96.81 100 THR A CA 1
ATOM 771 C C . THR A 1 100 ? -8.367 -10.257 -12.057 1.00 96.81 100 THR A C 1
ATOM 773 O O . THR A 1 100 ? -8.444 -11.358 -11.503 1.00 96.81 100 THR A O 1
ATOM 776 N N . GLU A 1 101 ? -7.596 -9.278 -11.588 1.00 97.69 101 GLU A N 1
ATOM 777 C CA . GLU A 1 101 ? -6.672 -9.385 -10.458 1.00 97.69 101 GLU A CA 1
ATOM 778 C C . GLU A 1 101 ? -6.788 -8.208 -9.472 1.00 97.69 101 GLU A C 1
ATOM 780 O O . GLU A 1 101 ? -7.251 -7.112 -9.806 1.00 97.69 101 GLU A O 1
ATOM 785 N N . LEU A 1 102 ? -6.306 -8.433 -8.252 1.00 98.12 102 LEU A N 1
ATOM 786 C CA . LEU A 1 102 ? -6.053 -7.429 -7.223 1.00 98.12 102 LEU A CA 1
ATOM 787 C C . LEU A 1 102 ? -4.542 -7.313 -6.995 1.00 98.12 102 LEU A C 1
ATOM 789 O O . LEU A 1 102 ? -3.855 -8.326 -6.916 1.00 98.12 102 LEU A O 1
ATOM 793 N N . LEU A 1 103 ? -4.025 -6.099 -6.857 1.00 98.31 103 LEU A N 1
ATOM 794 C CA . LEU A 1 103 ? -2.645 -5.826 -6.469 1.00 98.31 103 LEU A CA 1
ATOM 795 C C . LEU A 1 103 ? -2.593 -5.588 -4.962 1.00 98.31 103 LEU A C 1
ATOM 797 O O . LEU A 1 103 ? -3.460 -4.896 -4.446 1.00 98.31 103 LEU A O 1
ATOM 801 N N . ILE A 1 104 ? -1.589 -6.128 -4.275 1.00 98.25 104 ILE A N 1
ATOM 802 C CA . ILE A 1 104 ? -1.340 -5.915 -2.840 1.00 98.25 104 ILE A CA 1
ATOM 803 C C . ILE A 1 104 ? 0.145 -5.643 -2.593 1.00 98.25 104 ILE A C 1
ATOM 805 O O . ILE A 1 104 ? 1.000 -6.144 -3.333 1.00 98.25 104 ILE A O 1
ATOM 809 N N . ASN A 1 105 ? 0.479 -4.945 -1.505 1.00 97.25 105 ASN A N 1
ATOM 810 C CA . ASN A 1 105 ? 1.853 -4.913 -1.003 1.00 97.25 105 ASN A CA 1
ATOM 811 C C . ASN A 1 105 ? 2.052 -5.960 0.100 1.00 97.25 105 ASN A C 1
ATOM 813 O O . ASN A 1 105 ? 1.213 -6.138 0.983 1.00 97.25 105 ASN A O 1
ATOM 817 N N . ARG A 1 106 ? 3.192 -6.653 0.066 1.00 96.31 106 ARG A N 1
ATOM 818 C CA . ARG A 1 106 ? 3.546 -7.709 1.026 1.00 96.31 106 ARG A CA 1
ATOM 819 C C . ARG A 1 106 ? 5.060 -7.848 1.103 1.00 96.31 106 ARG A C 1
ATOM 821 O O . ARG A 1 106 ? 5.719 -7.953 0.076 1.00 96.31 106 ARG A O 1
ATOM 828 N N . ALA A 1 107 ? 5.629 -7.864 2.308 1.00 94.19 107 ALA A N 1
ATOM 829 C CA . ALA A 1 107 ? 7.068 -8.093 2.525 1.00 94.19 107 ALA A CA 1
ATOM 830 C C . ALA A 1 107 ? 8.004 -7.263 1.603 1.00 94.19 107 ALA A C 1
ATOM 832 O O . ALA A 1 107 ? 8.977 -7.787 1.068 1.00 94.19 107 ALA A O 1
ATOM 833 N N . GLY A 1 108 ? 7.682 -5.983 1.371 1.00 94.31 108 GLY A N 1
ATOM 834 C CA . GLY A 1 108 ? 8.470 -5.084 0.513 1.00 94.31 108 GLY A CA 1
ATOM 835 C C . GLY A 1 108 ? 8.272 -5.262 -1.000 1.00 94.31 108 GLY A C 1
ATOM 836 O O . GLY A 1 108 ? 8.895 -4.551 -1.781 1.00 94.31 108 GLY A O 1
ATOM 837 N N . GLY A 1 109 ? 7.414 -6.180 -1.448 1.00 97.06 109 GLY A N 1
ATOM 838 C CA . GLY A 1 109 ? 7.064 -6.351 -2.861 1.00 97.06 109 GLY A CA 1
ATOM 839 C C . GLY A 1 109 ? 5.615 -5.985 -3.168 1.00 97.06 109 GLY A C 1
ATOM 840 O O . GLY A 1 109 ? 4.795 -5.846 -2.260 1.00 97.06 109 GLY A O 1
ATOM 841 N N . VAL A 1 110 ? 5.310 -5.906 -4.463 1.00 98.31 110 VAL A N 1
ATOM 842 C CA . VAL A 1 110 ? 3.943 -5.852 -4.997 1.00 98.31 110 VAL A CA 1
ATOM 843 C C . VAL A 1 110 ? 3.589 -7.223 -5.569 1.00 98.31 110 VAL A C 1
ATOM 845 O O . VAL A 1 110 ? 4.429 -7.870 -6.198 1.00 98.31 110 VAL A O 1
ATOM 848 N N . TYR A 1 111 ? 2.370 -7.685 -5.317 1.00 98.31 111 TYR A N 1
ATOM 849 C CA . TYR A 1 111 ? 1.877 -8.993 -5.742 1.00 98.31 111 TYR A CA 1
ATOM 850 C C . TYR A 1 111 ? 0.528 -8.838 -6.431 1.00 98.31 111 TYR A C 1
ATOM 852 O O . TYR A 1 111 ? -0.265 -8.004 -6.004 1.00 98.31 111 TYR A O 1
ATOM 860 N N . THR A 1 112 ? 0.249 -9.664 -7.437 1.00 98.06 112 THR A N 1
ATOM 861 C CA . THR A 1 112 ? -1.099 -9.831 -7.994 1.00 98.06 112 THR A CA 1
ATOM 862 C C . THR A 1 112 ? -1.793 -11.035 -7.367 1.00 98.06 112 THR A C 1
ATOM 864 O O . THR A 1 112 ? -1.154 -12.020 -6.996 1.00 98.06 112 THR A O 1
ATOM 867 N N . VAL A 1 113 ? -3.111 -10.953 -7.219 1.00 98.38 113 VAL A N 1
ATOM 868 C CA . VAL A 1 113 ? -3.977 -12.015 -6.704 1.00 98.38 113 VAL A CA 1
ATOM 869 C C . VAL A 1 113 ? -5.180 -12.133 -7.637 1.00 98.38 113 VAL A C 1
ATOM 871 O O . VAL A 1 113 ? -5.924 -11.159 -7.763 1.00 98.38 113 VAL A O 1
ATOM 874 N N . PRO A 1 114 ? -5.429 -13.290 -8.271 1.00 98.06 114 PRO A N 1
ATOM 875 C CA . PRO A 1 114 ? -6.609 -13.464 -9.107 1.00 98.06 114 PRO A CA 1
ATOM 876 C C . PRO A 1 114 ? -7.897 -13.223 -8.317 1.00 98.06 1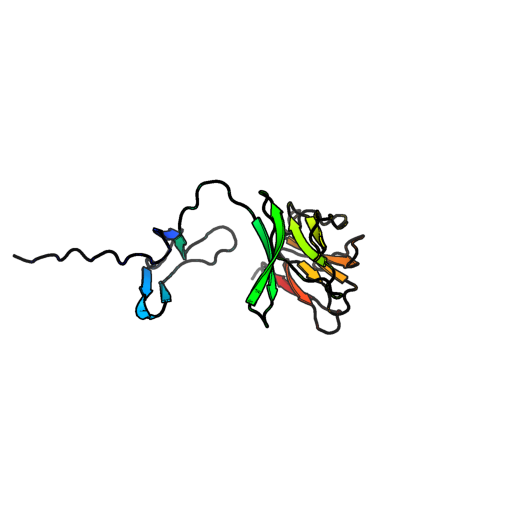14 PRO A C 1
ATOM 878 O O . PRO A 1 114 ? -8.055 -13.718 -7.201 1.00 98.06 114 PRO A O 1
ATOM 881 N N . VAL A 1 115 ? -8.868 -12.534 -8.914 1.00 97.50 115 VAL A N 1
ATOM 882 C CA . VAL A 1 115 ? -10.191 -12.275 -8.309 1.00 97.50 115 VAL A CA 1
ATOM 883 C C . VAL A 1 115 ? -10.959 -13.573 -8.033 1.00 97.50 115 VAL A C 1
ATOM 885 O O . VAL A 1 115 ? -11.802 -13.642 -7.133 1.00 97.50 115 VAL A O 1
ATOM 888 N N . GLY A 1 116 ? -10.648 -14.639 -8.777 1.00 96.62 116 GLY A N 1
ATOM 889 C CA . GLY A 1 116 ? -11.116 -16.002 -8.519 1.00 96.62 116 GLY A CA 1
ATOM 890 C C . GLY A 1 116 ? -10.632 -16.594 -7.188 1.00 96.62 116 GLY A C 1
ATOM 891 O O . GLY A 1 116 ? -11.258 -17.528 -6.693 1.00 96.62 116 GLY A O 1
ATOM 892 N N . GLY A 1 117 ? -9.591 -16.016 -6.591 1.00 95.56 117 GLY A N 1
ATOM 893 C CA . GLY A 1 117 ? -8.803 -16.599 -5.513 1.00 95.56 117 GLY A CA 1
ATOM 894 C C . GLY A 1 117 ? -7.574 -17.332 -6.053 1.00 95.56 117 GLY A C 1
ATOM 895 O O . GLY A 1 117 ? -7.489 -17.659 -7.237 1.00 95.56 117 GLY A O 1
ATOM 896 N N . GLY A 1 118 ? -6.598 -17.574 -5.181 1.00 92.56 118 GLY A N 1
ATOM 897 C CA . GLY A 1 118 ? -5.332 -18.206 -5.550 1.00 92.56 118 GLY A CA 1
ATOM 898 C C . GLY A 1 118 ? -4.163 -17.700 -4.714 1.00 92.56 118 GLY A C 1
ATOM 899 O O . GLY A 1 118 ? -4.338 -16.894 -3.801 1.00 92.56 118 GLY A O 1
ATOM 900 N N . GLN A 1 119 ? -2.966 -18.200 -5.021 1.00 94.38 119 GLN A N 1
ATOM 901 C CA . GLN A 1 119 ? -1.742 -17.719 -4.385 1.00 94.38 119 GLN A CA 1
ATOM 902 C C . GLN A 1 119 ? -1.299 -16.390 -5.012 1.00 94.38 119 GLN A C 1
ATOM 904 O O . GLN A 1 119 ? -1.299 -16.292 -6.240 1.00 94.38 119 GLN A O 1
ATOM 909 N N . PRO A 1 120 ? -0.890 -15.395 -4.205 1.00 97.38 120 PRO A N 1
ATOM 910 C CA . PRO A 1 120 ? -0.322 -14.160 -4.721 1.00 97.38 120 PRO A CA 1
ATOM 911 C C . PRO A 1 120 ? 0.950 -14.405 -5.541 1.00 97.38 120 PRO A C 1
ATOM 913 O O . PRO A 1 120 ? 1.841 -15.142 -5.111 1.00 97.38 120 PRO A O 1
ATOM 916 N N . ILE A 1 121 ? 1.074 -13.734 -6.683 1.00 97.31 121 ILE A N 1
ATOM 917 C CA . ILE A 1 121 ? 2.237 -13.805 -7.570 1.00 97.31 121 ILE A CA 1
ATOM 918 C C . ILE A 1 121 ? 3.022 -12.505 -7.437 1.00 97.31 121 ILE A C 1
ATOM 920 O O . ILE A 1 121 ? 2.482 -11.422 -7.642 1.00 97.31 121 ILE A O 1
ATOM 924 N N . ARG A 1 122 ? 4.307 -12.588 -7.079 1.00 97.81 122 ARG A N 1
ATOM 925 C CA . ARG A 1 122 ? 5.156 -11.397 -6.936 1.00 97.81 122 ARG A CA 1
ATOM 926 C C . ARG A 1 122 ? 5.427 -10.777 -8.305 1.00 97.81 122 ARG A C 1
ATOM 928 O O . ARG A 1 122 ? 5.956 -11.455 -9.184 1.00 97.81 122 ARG A O 1
ATOM 935 N N . LEU A 1 123 ? 5.148 -9.484 -8.455 1.00 97.88 123 LEU A N 1
ATOM 936 C CA . LEU A 1 123 ? 5.556 -8.720 -9.630 1.00 97.88 123 LEU A CA 1
ATOM 937 C C . LEU A 1 123 ? 7.058 -8.434 -9.581 1.00 97.88 123 LEU A C 1
ATOM 939 O O . LEU A 1 123 ? 7.630 -8.156 -8.523 1.00 97.88 123 LEU A O 1
ATOM 943 N N . ASN A 1 124 ? 7.705 -8.468 -10.745 1.00 98.19 124 ASN A N 1
ATOM 944 C CA . ASN A 1 124 ? 9.076 -7.993 -10.869 1.00 98.19 124 ASN A CA 1
ATOM 945 C C . ASN A 1 124 ? 9.094 -6.460 -10.776 1.00 98.19 124 ASN A C 1
ATOM 947 O O . ASN A 1 124 ? 8.633 -5.787 -11.694 1.00 98.19 124 ASN A O 1
ATOM 951 N N . THR A 1 125 ? 9.637 -5.926 -9.682 1.00 97.88 125 THR A N 1
ATOM 952 C CA . THR A 1 125 ? 9.817 -4.483 -9.458 1.00 97.88 125 THR A CA 1
ATOM 953 C C . THR A 1 125 ? 11.281 -4.042 -9.542 1.00 97.88 125 THR A C 1
ATOM 955 O O . THR A 1 125 ? 11.617 -2.9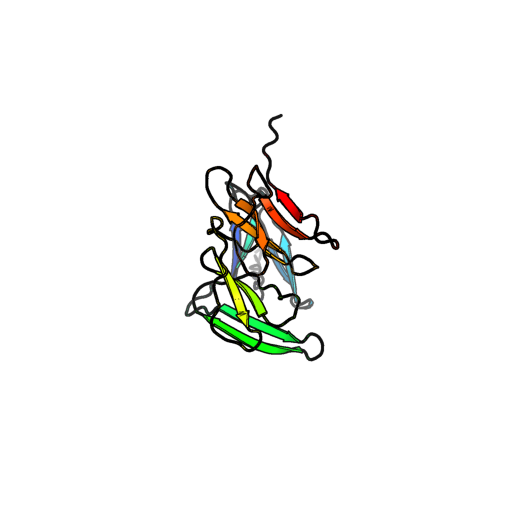39 -9.113 1.00 97.88 125 THR A O 1
ATOM 958 N N . GLY A 1 126 ? 12.166 -4.889 -10.082 1.00 96.31 126 GLY A N 1
ATOM 959 C CA . GLY A 1 126 ? 13.591 -4.603 -10.248 1.00 96.31 126 GLY A CA 1
ATOM 960 C C . GLY A 1 126 ? 14.259 -4.132 -8.953 1.00 96.31 126 GLY A C 1
ATOM 961 O O . GLY A 1 126 ? 14.109 -4.748 -7.899 1.00 96.31 126 GLY A O 1
ATOM 962 N N . VAL A 1 127 ? 14.983 -3.011 -9.035 1.00 94.44 127 VAL A N 1
ATOM 963 C CA . VAL A 1 127 ? 15.699 -2.402 -7.897 1.00 94.44 127 VAL A CA 1
ATOM 964 C C . VAL A 1 127 ? 14.787 -1.792 -6.821 1.00 94.44 127 VAL A C 1
ATOM 966 O O . VAL A 1 127 ? 15.276 -1.398 -5.764 1.00 94.44 127 VAL A O 1
ATOM 969 N N . ALA A 1 128 ? 13.480 -1.673 -7.070 1.00 95.62 128 ALA A N 1
ATOM 970 C CA . ALA A 1 128 ? 12.507 -1.165 -6.107 1.00 95.62 128 ALA A CA 1
ATOM 971 C C . ALA A 1 128 ? 11.901 -2.331 -5.305 1.00 95.62 128 ALA A C 1
ATOM 973 O O . ALA A 1 128 ? 10.782 -2.777 -5.557 1.00 95.62 128 ALA A O 1
ATOM 974 N N . ASP A 1 129 ? 12.661 -2.860 -4.346 1.00 94.06 129 ASP A N 1
ATOM 975 C CA . ASP A 1 129 ? 12.349 -4.085 -3.591 1.00 94.06 129 ASP A CA 1
ATOM 976 C C . ASP A 1 129 ? 11.929 -3.844 -2.127 1.00 94.06 129 ASP A C 1
ATOM 978 O O . ASP A 1 129 ? 11.813 -4.785 -1.339 1.00 94.06 129 ASP A O 1
ATOM 982 N N . LYS A 1 130 ? 11.673 -2.580 -1.767 1.00 96.31 130 LYS A N 1
ATOM 983 C CA . LYS A 1 130 ? 11.187 -2.143 -0.447 1.00 96.31 130 LYS A CA 1
ATOM 984 C C . LYS A 1 130 ? 9.918 -1.303 -0.588 1.00 96.31 130 LYS A C 1
ATOM 986 O O . LYS A 1 130 ? 9.806 -0.223 -0.004 1.00 96.31 130 LYS A O 1
ATOM 991 N N . CYS A 1 131 ? 8.983 -1.797 -1.393 1.00 97.06 131 CYS A N 1
ATOM 992 C CA . CYS A 1 131 ? 7.690 -1.178 -1.652 1.00 97.06 131 CYS A CA 1
ATOM 993 C C . CYS A 1 131 ? 6.855 -1.073 -0.370 1.00 97.06 131 CYS A C 1
ATOM 995 O O . CYS A 1 131 ? 6.754 -2.036 0.399 1.00 97.06 131 CYS A O 1
ATOM 997 N N . ASN A 1 132 ? 6.243 0.089 -0.157 1.00 95.00 132 ASN A N 1
ATOM 998 C CA . ASN A 1 132 ? 5.260 0.311 0.900 1.00 95.00 132 ASN A CA 1
ATOM 999 C C . ASN A 1 132 ? 3.823 0.187 0.342 1.00 95.00 132 ASN A C 1
ATOM 1001 O O . ASN A 1 132 ? 3.607 -0.394 -0.722 1.00 95.00 132 ASN A O 1
ATOM 1005 N N . ASN A 1 133 ? 2.835 0.673 1.090 1.00 95.38 133 ASN A N 1
ATOM 1006 C CA . ASN A 1 133 ? 1.418 0.621 0.736 1.00 95.38 133 ASN A CA 1
ATOM 1007 C C . ASN A 1 133 ? 1.023 1.567 -0.418 1.00 95.38 133 ASN A C 1
ATOM 1009 O O . ASN A 1 133 ? -0.020 1.356 -1.032 1.00 95.38 133 ASN A O 1
ATOM 1013 N N . ASP A 1 134 ? 1.858 2.541 -0.780 1.00 96.94 134 ASP A N 1
ATOM 1014 C CA . ASP A 1 134 ? 1.552 3.554 -1.792 1.00 96.94 134 ASP A CA 1
ATOM 1015 C C . ASP A 1 134 ? 1.931 3.070 -3.198 1.00 96.94 134 ASP A C 1
ATOM 1017 O O . ASP A 1 134 ? 3.024 3.344 -3.715 1.00 96.94 134 ASP A O 1
ATOM 1021 N N . HIS A 1 135 ? 1.010 2.339 -3.824 1.00 97.62 135 HIS A N 1
ATOM 1022 C CA . HIS A 1 135 ? 1.128 1.848 -5.193 1.00 97.62 135 HIS A CA 1
ATOM 1023 C C . HIS A 1 135 ? -0.212 1.907 -5.932 1.00 97.62 135 HIS A C 1
ATOM 1025 O O . HIS A 1 135 ? -1.275 1.855 -5.313 1.00 97.62 135 HIS A O 1
ATOM 1031 N N . GLY A 1 136 ? -0.171 1.992 -7.264 1.00 97.81 136 GLY A N 1
ATOM 1032 C CA . GLY A 1 136 ? -1.393 1.989 -8.064 1.00 97.81 136 GLY A CA 1
ATOM 1033 C C . GLY A 1 136 ? -1.185 2.088 -9.571 1.00 97.81 136 GLY A C 1
ATOM 1034 O O . GLY A 1 136 ? -0.190 2.629 -10.066 1.00 97.81 136 GLY A O 1
ATOM 1035 N N . LEU A 1 137 ? -2.156 1.548 -10.307 1.00 98.44 137 LEU A N 1
ATOM 1036 C CA . LEU A 1 137 ? -2.166 1.534 -11.766 1.00 98.44 137 LEU A CA 1
ATOM 1037 C C . LEU A 1 137 ? -2.588 2.888 -12.342 1.00 98.44 137 LEU A C 1
ATOM 1039 O O . LEU A 1 137 ? -3.537 3.518 -11.871 1.00 98.44 137 LEU A O 1
ATOM 1043 N N . SER A 1 138 ? -1.929 3.284 -13.421 1.00 98.38 138 SER A N 1
ATOM 1044 C CA . SER A 1 138 ? -2.373 4.335 -14.346 1.00 98.38 138 SER A CA 1
ATOM 1045 C C . SER A 1 138 ? -3.773 4.052 -14.903 1.00 98.38 138 SER A C 1
ATOM 1047 O O . SER A 1 138 ? -4.269 2.924 -14.824 1.00 98.38 138 SER A O 1
ATOM 1049 N N . PHE A 1 139 ? -4.445 5.082 -15.425 1.00 96.81 139 PHE A N 1
ATOM 1050 C CA . PHE A 1 139 ? -5.823 4.963 -15.919 1.00 96.81 139 PHE A CA 1
ATOM 1051 C C . PHE A 1 139 ? -5.923 4.106 -17.182 1.00 96.81 139 PHE A C 1
ATOM 1053 O O . PHE A 1 139 ? -6.903 3.383 -17.335 1.00 96.81 139 PHE A O 1
ATOM 1060 N N . ASP A 1 140 ? -4.901 4.137 -18.037 1.00 97.56 140 ASP A N 1
ATOM 1061 C CA . ASP A 1 140 ? -4.792 3.262 -19.211 1.00 97.56 140 ASP A CA 1
ATOM 1062 C C . ASP A 1 140 ? -4.329 1.833 -18.869 1.00 97.56 140 ASP A C 1
ATOM 1064 O O . ASP A 1 140 ? -4.346 0.953 -19.729 1.00 97.56 140 ASP A O 1
ATOM 1068 N N . GLY A 1 141 ? -3.929 1.590 -17.616 1.00 97.38 141 GLY A N 1
ATOM 1069 C CA . GLY A 1 141 ? -3.472 0.292 -17.132 1.00 97.38 141 GLY A CA 1
ATOM 1070 C C . GLY A 1 141 ? -2.095 -0.129 -17.637 1.00 97.38 141 GLY A C 1
ATOM 1071 O O . GLY A 1 141 ? -1.700 -1.261 -17.378 1.00 97.38 141 GLY A O 1
ATOM 1072 N N . GLN A 1 142 ? -1.352 0.738 -18.328 1.00 98.12 142 GLN A N 1
ATOM 1073 C CA . GLN A 1 142 ? -0.044 0.382 -18.891 1.00 98.12 142 GLN A CA 1
ATOM 1074 C C . GLN A 1 142 ? 1.083 0.483 -17.862 1.00 98.12 142 GLN A C 1
ATOM 1076 O O . GLN A 1 142 ? 2.075 -0.244 -17.937 1.00 98.12 142 GLN A O 1
ATOM 1081 N N . TRP A 1 143 ? 0.918 1.368 -16.882 1.00 98.56 143 TRP A N 1
ATOM 1082 C CA . TRP A 1 143 ? 1.931 1.706 -15.887 1.00 98.56 143 TRP A CA 1
ATOM 1083 C C . TRP A 1 143 ? 1.463 1.425 -14.465 1.00 98.56 143 TRP A C 1
ATOM 1085 O O . TRP A 1 143 ? 0.320 1.716 -14.110 1.00 98.56 143 TRP A O 1
ATOM 1095 N N . LEU A 1 144 ? 2.386 0.947 -13.637 1.00 98.56 144 LEU A N 1
ATOM 1096 C CA . LEU A 1 144 ? 2.273 0.874 -12.187 1.00 98.56 144 LEU A CA 1
ATOM 1097 C C . LEU A 1 144 ? 3.186 1.945 -11.578 1.00 98.56 144 LEU A C 1
ATOM 1099 O O . LEU A 1 144 ? 4.335 2.095 -11.989 1.00 98.56 144 LEU A O 1
ATOM 1103 N N . ALA A 1 145 ? 2.683 2.699 -10.605 1.00 98.50 145 ALA A N 1
ATOM 1104 C CA . ALA A 1 145 ? 3.515 3.501 -9.715 1.00 98.50 145 ALA A CA 1
ATOM 1105 C C . ALA A 1 145 ? 3.702 2.750 -8.399 1.00 98.50 145 ALA A C 1
ATOM 1107 O O . ALA A 1 145 ? 2.751 2.155 -7.891 1.00 98.50 145 ALA A O 1
ATOM 1108 N N . ILE A 1 146 ? 4.912 2.801 -7.849 1.00 98.44 146 ILE A N 1
ATOM 1109 C CA . ILE A 1 146 ? 5.261 2.228 -6.547 1.00 98.44 146 ILE A CA 1
ATOM 1110 C C . ILE A 1 146 ? 6.088 3.236 -5.755 1.00 98.44 146 ILE A C 1
ATOM 1112 O O . ILE A 1 146 ? 6.989 3.879 -6.303 1.00 98.44 146 ILE A O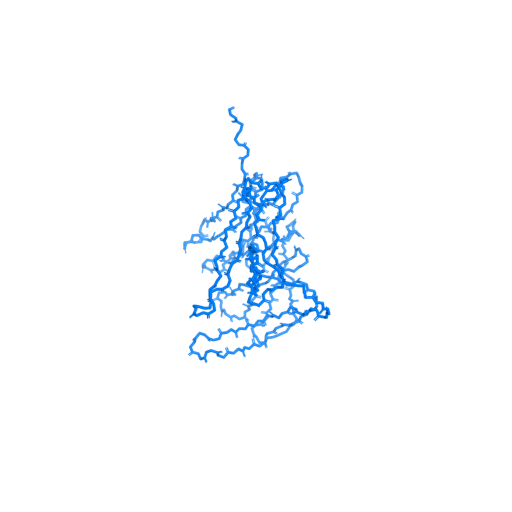 1
ATOM 1116 N N . SER A 1 147 ? 5.824 3.349 -4.458 1.00 97.88 147 SER A N 1
ATOM 1117 C CA . SER A 1 147 ? 6.721 4.030 -3.525 1.00 97.88 147 SER A CA 1
ATOM 1118 C C . SER A 1 147 ? 7.577 2.984 -2.819 1.00 97.88 147 SER A C 1
ATOM 1120 O O . SER A 1 147 ? 7.063 2.064 -2.184 1.00 97.88 147 SER A O 1
ATOM 1122 N N . SER A 1 148 ? 8.897 3.092 -2.965 1.00 97.00 148 SER A N 1
ATOM 1123 C CA . SER A 1 148 ? 9.856 2.138 -2.407 1.00 97.00 148 SER A CA 1
ATOM 1124 C C . SER A 1 148 ? 10.894 2.857 -1.561 1.00 97.00 148 SER A C 1
ATOM 1126 O O . SER A 1 148 ? 11.504 3.836 -1.995 1.00 97.00 148 SER A O 1
ATOM 1128 N N . GLY A 1 149 ? 11.114 2.350 -0.349 1.00 92.62 149 GLY A N 1
ATOM 1129 C CA . GLY A 1 149 ? 12.151 2.831 0.558 1.00 92.62 149 GLY A CA 1
ATOM 1130 C C . GLY A 1 149 ? 13.566 2.486 0.089 1.00 92.62 149 GLY A C 1
ATOM 1131 O O . GLY A 1 149 ? 13.775 1.548 -0.676 1.00 92.62 149 GLY A O 1
ATOM 1132 N N . GLY A 1 150 ? 14.566 3.205 0.604 1.00 80.88 150 GLY A N 1
ATOM 1133 C CA . GLY A 1 150 ? 15.969 2.803 0.499 1.00 80.88 150 GLY A CA 1
ATOM 1134 C C . GLY A 1 150 ? 16.964 3.963 0.491 1.00 80.88 150 GLY A C 1
ATOM 1135 O O . GLY A 1 150 ? 16.645 5.088 0.119 1.00 80.88 150 GLY A O 1
ATOM 1136 N N . GLY A 1 151 ? 18.211 3.664 0.868 1.00 80.25 151 GLY A N 1
ATOM 1137 C CA . GLY A 1 151 ? 19.305 4.638 0.873 1.00 80.25 151 GLY A CA 1
ATOM 1138 C C . GLY A 1 151 ? 19.080 5.815 1.829 1.00 80.25 151 GLY A C 1
ATOM 1139 O O . GLY A 1 151 ? 18.268 5.743 2.747 1.00 80.25 151 GLY A O 1
ATOM 1140 N N . LYS A 1 152 ? 19.826 6.905 1.611 1.00 84.62 152 LYS A N 1
ATOM 1141 C CA . LYS A 1 152 ? 19.753 8.124 2.438 1.00 84.62 152 LYS A CA 1
ATOM 1142 C C . LYS A 1 152 ? 18.494 8.964 2.184 1.00 84.62 152 LYS A C 1
ATOM 1144 O O . LYS A 1 152 ? 18.094 9.720 3.056 1.00 84.62 152 LYS A O 1
ATOM 1149 N N . GLU A 1 153 ? 17.877 8.813 1.014 1.00 87.38 153 GLU A N 1
ATOM 1150 C CA . GLU A 1 153 ? 16.722 9.612 0.573 1.00 87.38 153 GLU A CA 1
ATOM 1151 C C . GLU A 1 153 ? 15.383 9.131 1.165 1.00 87.38 153 GLU A C 1
ATOM 1153 O O . GLU A 1 153 ? 14.383 9.838 1.089 1.00 87.38 153 GLU A O 1
ATOM 1158 N N . GLY A 1 154 ? 15.323 7.926 1.742 1.00 91.75 154 GLY A N 1
ATOM 1159 C CA . GLY A 1 154 ? 14.062 7.335 2.197 1.00 91.75 154 GLY A CA 1
ATOM 1160 C C . GLY A 1 154 ? 13.189 6.840 1.035 1.00 91.75 154 GLY A C 1
ATOM 1161 O O . GLY A 1 154 ? 13.703 6.310 0.051 1.00 91.75 154 GLY A O 1
ATOM 1162 N N . SER A 1 155 ? 11.861 6.945 1.167 1.00 95.25 155 SER A N 1
ATOM 1163 C CA . SER A 1 155 ? 10.920 6.526 0.113 1.00 95.25 155 SER A CA 1
ATOM 1164 C C . SER A 1 155 ? 11.091 7.355 -1.157 1.00 95.25 155 SER A C 1
ATOM 1166 O O . SER A 1 155 ? 11.163 8.581 -1.095 1.00 95.25 155 SER A O 1
ATOM 1168 N N . ARG A 1 156 ? 11.120 6.705 -2.317 1.00 96.38 156 ARG A N 1
ATOM 1169 C CA . ARG A 1 156 ? 11.083 7.357 -3.630 1.00 96.38 156 ARG A CA 1
ATOM 1170 C C . ARG A 1 156 ? 10.082 6.656 -4.531 1.00 96.38 156 ARG A C 1
ATOM 1172 O O . ARG A 1 156 ? 9.779 5.480 -4.340 1.00 96.38 156 ARG A O 1
ATOM 1179 N N . ILE A 1 157 ? 9.587 7.388 -5.520 1.00 97.81 157 ILE A N 1
ATOM 1180 C CA . ILE A 1 157 ? 8.569 6.897 -6.441 1.00 97.81 157 ILE A CA 1
ATOM 1181 C C . ILE A 1 157 ? 9.232 6.391 -7.711 1.00 97.81 157 ILE A C 1
ATOM 1183 O O . ILE A 1 157 ? 10.038 7.086 -8.342 1.00 97.81 157 ILE A O 1
ATOM 1187 N N . TYR A 1 158 ? 8.832 5.188 -8.093 1.00 98.06 158 TYR A N 1
ATOM 1188 C CA . TYR A 1 158 ? 9.220 4.528 -9.321 1.00 98.06 158 TYR A CA 1
ATOM 1189 C C . TYR A 1 158 ? 7.979 4.227 -10.157 1.00 98.06 158 TYR A C 1
ATOM 1191 O O . TYR A 1 158 ? 6.892 4.010 -9.622 1.00 98.06 158 TYR A O 1
ATOM 1199 N N . VAL A 1 159 ? 8.155 4.204 -11.474 1.00 98.50 159 VAL A N 1
ATOM 1200 C CA . VAL A 1 159 ? 7.134 3.788 -12.436 1.00 98.50 159 VAL A CA 1
ATOM 1201 C C . VAL A 1 159 ? 7.690 2.665 -13.298 1.00 98.50 159 VAL A C 1
ATOM 1203 O O . VAL A 1 159 ? 8.817 2.761 -13.777 1.00 98.50 159 VAL A O 1
ATOM 1206 N N . LEU A 1 160 ? 6.901 1.620 -13.510 1.00 98.62 160 LEU A N 1
ATOM 1207 C CA . LEU A 1 160 ? 7.256 0.444 -14.306 1.00 98.62 160 LEU A CA 1
ATOM 1208 C C . LEU A 1 160 ? 6.040 -0.058 -15.104 1.00 98.62 160 LEU A C 1
ATOM 1210 O O . LEU A 1 160 ? 4.921 0.372 -14.807 1.00 98.62 160 LEU A O 1
ATOM 1214 N N . PRO A 1 161 ? 6.217 -0.943 -16.104 1.00 98.44 161 PRO A N 1
ATOM 1215 C CA . PRO A 1 161 ? 5.087 -1.579 -16.777 1.00 98.44 161 PRO A CA 1
ATOM 1216 C C . PRO A 1 161 ? 4.161 -2.271 -15.771 1.00 98.44 161 PRO A C 1
ATOM 1218 O O . PRO A 1 161 ? 4.633 -2.867 -14.803 1.00 98.44 161 PRO A O 1
ATOM 1221 N N . ALA A 1 162 ? 2.848 -2.223 -15.997 1.00 97.75 162 ALA A N 1
ATOM 1222 C CA . ALA A 1 162 ? 1.860 -2.813 -15.089 1.00 97.75 162 ALA A CA 1
ATOM 1223 C C . ALA A 1 162 ? 2.049 -4.325 -14.875 1.00 97.75 162 ALA A C 1
ATOM 1225 O O . ALA A 1 162 ? 1.755 -4.842 -13.802 1.00 97.75 162 ALA A O 1
ATOM 1226 N N . THR A 1 163 ? 2.614 -5.018 -15.865 1.00 96.38 163 THR A N 1
ATOM 1227 C CA . THR A 1 163 ? 2.973 -6.443 -15.802 1.00 96.38 163 THR A CA 1
ATOM 1228 C C . THR A 1 163 ? 4.272 -6.726 -15.034 1.00 96.38 163 THR A C 1
ATOM 1230 O O . THR A 1 163 ? 4.720 -7.869 -14.974 1.00 96.38 163 THR A O 1
ATOM 1233 N N . GLY A 1 164 ? 4.914 -5.697 -14.478 1.00 97.62 164 GLY A N 1
ATOM 1234 C CA . GLY A 1 164 ? 6.260 -5.766 -13.920 1.00 97.62 164 GLY A CA 1
ATOM 1235 C C . GLY A 1 164 ? 7.352 -5.575 -14.977 1.00 97.62 164 GLY A C 1
ATOM 1236 O O . GLY A 1 164 ? 7.118 -5.655 -16.184 1.00 97.62 164 GLY A O 1
ATOM 1237 N N . GLY A 1 165 ? 8.566 -5.298 -14.510 1.00 97.94 165 GLY A N 1
ATOM 1238 C CA . GLY A 1 165 ? 9.720 -5.003 -15.350 1.00 97.94 165 GLY A CA 1
ATOM 1239 C C . GLY A 1 165 ? 10.684 -4.028 -14.685 1.00 97.94 165 GLY A C 1
ATOM 1240 O O . GLY A 1 165 ? 10.654 -3.830 -13.471 1.00 97.94 165 GLY A O 1
ATOM 1241 N N . GLU A 1 166 ? 11.541 -3.418 -15.500 1.00 98.00 166 GLU A N 1
ATOM 1242 C CA . GLU A 1 166 ? 12.543 -2.472 -15.013 1.00 98.00 166 GLU A CA 1
ATOM 1243 C C . GLU A 1 166 ? 11.885 -1.150 -14.573 1.00 98.00 166 GLU A C 1
ATOM 1245 O O . GLU A 1 166 ? 11.189 -0.515 -15.375 1.00 98.00 166 GLU A O 1
ATOM 1250 N N . PRO A 1 167 ? 12.081 -0.7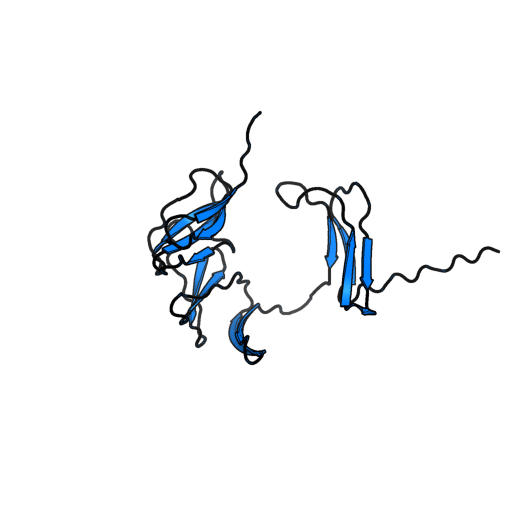11 -13.316 1.00 97.88 167 PRO A N 1
ATOM 1251 C CA . PRO A 1 167 ? 11.497 0.525 -12.822 1.00 97.88 167 PRO A CA 1
ATOM 1252 C C . PRO A 1 167 ? 12.298 1.763 -13.235 1.00 97.88 167 PRO A C 1
ATOM 1254 O O . PRO A 1 167 ? 13.521 1.823 -13.128 1.00 97.88 167 PRO A O 1
ATOM 1257 N N . ARG A 1 168 ? 11.587 2.831 -13.596 1.00 97.31 168 ARG A N 1
ATOM 1258 C CA . ARG A 1 168 ? 12.141 4.173 -13.792 1.00 97.31 168 ARG A CA 1
ATOM 1259 C C . ARG A 1 168 ? 11.906 5.029 -12.554 1.00 97.31 168 ARG A C 1
ATOM 1261 O O . ARG A 1 168 ? 10.767 5.203 -12.126 1.00 97.31 168 ARG A O 1
ATOM 1268 N N . LEU A 1 169 ? 12.968 5.627 -12.018 1.00 96.88 169 LEU A N 1
ATOM 1269 C CA . LEU A 1 169 ? 12.862 6.607 -10.936 1.00 96.88 169 LEU A CA 1
ATOM 1270 C C . LEU A 1 169 ? 12.152 7.879 -11.430 1.00 96.88 169 LEU A C 1
ATOM 1272 O O . LEU A 1 169 ? 12.529 8.447 -12.457 1.00 96.88 169 LEU A O 1
ATOM 1276 N N . VAL A 1 170 ? 11.140 8.336 -10.690 1.00 96.06 170 VAL A N 1
ATOM 1277 C CA . VAL A 1 170 ? 10.390 9.570 -10.986 1.00 96.06 170 VAL A CA 1
ATOM 1278 C C . VAL A 1 170 ? 10.801 10.713 -10.061 1.00 96.06 170 VAL A C 1
ATOM 1280 O O . VAL A 1 170 ? 10.872 11.858 -10.497 1.00 96.06 170 VAL A O 1
ATOM 1283 N N . THR A 1 171 ? 11.115 10.416 -8.799 1.00 94.75 171 THR A N 1
ATOM 1284 C CA . THR A 1 171 ? 11.499 11.432 -7.807 1.00 94.75 171 THR A CA 1
ATOM 1285 C C . THR A 1 171 ? 12.995 11.357 -7.490 1.00 94.75 171 THR A C 1
ATOM 1287 O O . THR A 1 171 ? 13.415 10.395 -6.841 1.00 94.75 171 THR A O 1
ATOM 1290 N N . PRO A 1 172 ? 13.813 12.349 -7.891 1.00 88.44 172 PRO A N 1
ATOM 1291 C CA . PRO A 1 172 ? 15.251 12.327 -7.621 1.00 88.44 172 PRO A CA 1
ATOM 1292 C C . PRO A 1 172 ? 15.574 12.478 -6.128 1.00 88.44 172 PRO A C 1
ATOM 1294 O O . PRO A 1 172 ? 16.538 11.879 -5.657 1.00 88.44 172 PRO A O 1
ATOM 1297 N N . THR A 1 173 ? 14.745 13.221 -5.388 1.00 90.56 173 THR A N 1
ATOM 1298 C CA . THR A 1 173 ? 14.897 13.48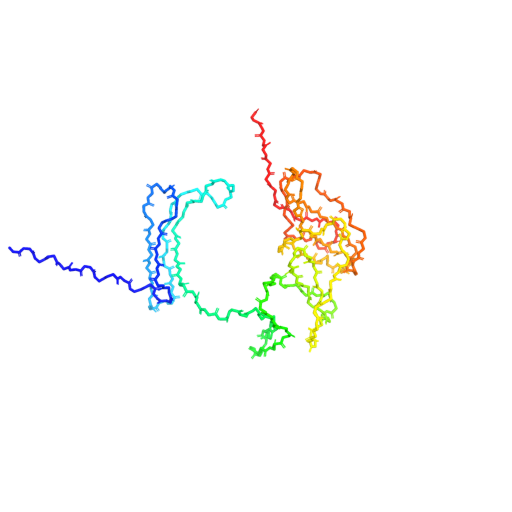5 -3.951 1.00 90.56 173 THR A CA 1
ATOM 1299 C C . THR A 1 173 ? 13.757 12.873 -3.145 1.00 90.56 173 THR A C 1
ATOM 1301 O O . THR A 1 173 ? 12.601 12.849 -3.583 1.00 90.56 173 THR A O 1
ATOM 1304 N N . GLY A 1 174 ? 14.077 12.383 -1.951 1.00 91.12 174 GLY A N 1
ATOM 1305 C CA . GLY A 1 174 ? 13.114 11.798 -1.023 1.00 91.12 174 GLY A CA 1
ATOM 1306 C C . GLY A 1 174 ? 13.029 12.536 0.326 1.00 91.12 174 GLY A C 1
ATOM 1307 O O . GLY A 1 174 ? 13.723 13.532 0.530 1.00 91.12 174 GLY A O 1
ATOM 1308 N N . PRO A 1 175 ? 12.130 12.096 1.226 1.00 93.19 175 PRO A N 1
ATOM 1309 C CA . PRO A 1 175 ? 11.150 11.044 0.986 1.00 93.19 175 PRO A CA 1
ATOM 1310 C C . PRO A 1 175 ? 9.964 11.549 0.139 1.00 93.19 175 PRO A C 1
ATOM 1312 O O . PRO A 1 175 ? 9.590 12.726 0.164 1.00 93.19 175 PRO A O 1
ATOM 1315 N N . SER A 1 176 ? 9.392 10.668 -0.677 1.00 94.69 176 SER A N 1
ATOM 1316 C CA . SER A 1 176 ? 8.247 10.928 -1.556 1.00 94.69 176 SER A CA 1
ATOM 1317 C C . SER A 1 176 ? 7.342 9.704 -1.653 1.00 94.69 176 SER A C 1
ATOM 1319 O O . SER A 1 176 ? 7.823 8.568 -1.689 1.00 94.69 176 SER A O 1
ATOM 1321 N N . TYR A 1 177 ? 6.039 9.966 -1.698 1.00 95.94 177 TYR A N 1
ATOM 1322 C CA . TYR A 1 177 ? 4.971 8.975 -1.604 1.00 95.94 177 TYR A CA 1
ATOM 1323 C C . TYR A 1 177 ? 3.926 9.232 -2.690 1.00 95.94 177 TYR A C 1
ATOM 1325 O O . TYR A 1 177 ? 3.425 10.353 -2.832 1.00 95.94 177 TYR A O 1
ATOM 1333 N N . TRP A 1 178 ? 3.628 8.216 -3.492 1.00 97.56 178 TRP A N 1
ATOM 1334 C CA . TRP A 1 178 ? 2.660 8.285 -4.586 1.00 97.56 178 TRP A CA 1
ATOM 1335 C C . TRP A 1 178 ? 1.226 8.388 -4.050 1.00 97.56 178 TRP A C 1
ATOM 1337 O O . TRP A 1 178 ? 0.887 7.709 -3.092 1.00 97.56 178 TRP A O 1
ATOM 1347 N N . HIS A 1 179 ? 0.394 9.240 -4.653 1.00 96.25 179 HIS A N 1
ATOM 1348 C CA . HIS A 1 179 ? -0.996 9.471 -4.221 1.00 96.25 179 HIS A CA 1
ATOM 1349 C C . HIS A 1 179 ? -2.013 9.480 -5.374 1.00 96.25 179 HIS A C 1
ATOM 1351 O O . HIS A 1 179 ? -3.203 9.693 -5.149 1.00 96.25 179 HIS A O 1
ATOM 1357 N N . GLY A 1 180 ? -1.579 9.271 -6.618 1.00 97.25 180 GLY A N 1
ATOM 1358 C CA . GLY A 1 180 ? -2.504 9.198 -7.745 1.00 97.25 180 GLY A CA 1
ATOM 1359 C C . GLY A 1 180 ? -1.841 9.347 -9.103 1.00 97.25 180 GLY A C 1
ATOM 1360 O O . GLY A 1 180 ? -0.707 9.809 -9.221 1.00 97.25 180 GLY A O 1
ATOM 1361 N N . TRP A 1 181 ? -2.582 8.975 -10.139 1.00 98.38 181 TRP A N 1
ATOM 1362 C CA . TRP A 1 181 ? -2.268 9.287 -11.530 1.00 98.38 181 TRP A CA 1
ATOM 1363 C C . TRP A 1 181 ? -3.161 10.428 -12.014 1.00 98.38 181 TRP A C 1
ATOM 1365 O O . TRP A 1 181 ? -4.298 10.560 -11.561 1.00 98.38 181 TRP A O 1
ATOM 1375 N N . SER A 1 182 ? -2.677 11.238 -12.951 1.00 98.12 182 SER A N 1
ATOM 1376 C CA . SER A 1 182 ? -3.566 12.093 -13.737 1.00 98.12 182 SER A CA 1
ATOM 1377 C C . SER A 1 182 ? -4.459 11.231 -14.647 1.00 98.12 182 SER A C 1
ATOM 1379 O O . SER A 1 182 ? -4.025 10.158 -15.076 1.00 98.12 182 SER A O 1
ATOM 1381 N N . PRO A 1 183 ? -5.685 11.678 -14.988 1.00 97.88 183 PRO A N 1
ATOM 1382 C CA . PRO A 1 183 ? -6.598 10.911 -15.847 1.00 97.88 183 PRO A CA 1
ATOM 1383 C C . PRO A 1 183 ? -6.026 10.544 -17.224 1.00 97.88 183 PRO A C 1
ATOM 1385 O O . PRO A 1 183 ? -6.399 9.527 -17.797 1.00 97.88 183 PRO A O 1
ATOM 1388 N N . ASP A 1 184 ? -5.099 11.350 -17.747 1.00 98.00 184 ASP A N 1
ATOM 1389 C CA . ASP A 1 184 ? -4.399 11.103 -19.013 1.00 98.00 184 ASP A CA 1
ATOM 1390 C C . ASP A 1 184 ? -3.193 10.149 -18.884 1.00 98.00 184 ASP A C 1
ATOM 1392 O O . ASP A 1 184 ? -2.494 9.916 -19.866 1.00 98.00 184 ASP A O 1
ATOM 1396 N N . SER A 1 185 ? -2.940 9.603 -17.689 1.00 98.06 185 SER A N 1
ATOM 1397 C CA . SER A 1 185 ? -1.833 8.689 -17.361 1.00 98.06 185 SER A CA 1
ATOM 1398 C C . SER A 1 185 ? -0.422 9.263 -17.555 1.00 98.06 185 SER A C 1
ATOM 1400 O O . SER A 1 185 ? 0.554 8.516 -17.599 1.00 98.06 185 SER A O 1
ATOM 1402 N N . ARG A 1 186 ? -0.272 10.592 -17.638 1.00 96.50 186 ARG A N 1
ATOM 1403 C CA . ARG A 1 186 ? 1.030 11.239 -17.905 1.00 96.50 186 ARG A CA 1
ATOM 1404 C C . ARG A 1 186 ? 1.752 11.754 -16.668 1.00 96.50 186 ARG A C 1
ATOM 1406 O O . ARG A 1 186 ? 2.959 11.981 -16.725 1.00 96.50 186 ARG A O 1
ATOM 1413 N N . GLN A 1 187 ? 1.037 11.968 -15.570 1.00 97.56 187 GLN A N 1
ATOM 1414 C CA . GLN A 1 187 ? 1.572 12.576 -14.356 1.00 97.56 187 GLN A CA 1
ATOM 1415 C C . GLN A 1 187 ? 1.193 11.760 -13.125 1.00 97.56 187 GLN A C 1
ATOM 1417 O O . GLN A 1 187 ? 0.184 11.055 -13.109 1.00 97.56 187 GLN A O 1
ATOM 1422 N N . VAL A 1 188 ? 2.000 11.898 -12.076 1.00 97.06 188 VAL A N 1
ATOM 1423 C CA . VAL A 1 188 ? 1.725 11.328 -10.758 1.00 97.06 188 VAL A CA 1
ATOM 1424 C C . VAL A 1 188 ? 1.570 12.440 -9.730 1.00 97.06 188 VAL A C 1
ATOM 1426 O O . VAL A 1 188 ? 2.363 13.381 -9.699 1.00 97.06 188 VAL A O 1
ATOM 1429 N N . ALA A 1 189 ? 0.555 12.324 -8.879 1.00 96.81 189 ALA A N 1
ATOM 1430 C CA . ALA A 1 189 ? 0.422 13.138 -7.682 1.00 96.81 189 ALA A CA 1
ATOM 1431 C C . ALA A 1 189 ? 1.307 12.547 -6.582 1.00 96.81 189 ALA A C 1
ATOM 1433 O O . ALA A 1 189 ? 1.327 11.328 -6.378 1.00 96.81 189 ALA A O 1
ATOM 1434 N N . ILE A 1 190 ? 2.050 13.407 -5.886 1.00 95.31 190 ILE A N 1
ATOM 1435 C CA . ILE A 1 190 ? 3.005 12.987 -4.861 1.00 95.31 190 ILE A CA 1
ATOM 1436 C C . ILE A 1 190 ? 2.839 13.836 -3.605 1.00 95.31 190 ILE A C 1
ATOM 1438 O O . ILE A 1 190 ? 2.608 15.042 -3.690 1.00 95.31 190 ILE A O 1
ATOM 1442 N N . VAL A 1 191 ? 3.039 13.216 -2.446 1.00 92.88 191 VAL A N 1
ATOM 1443 C CA . VAL A 1 191 ? 3.317 13.919 -1.192 1.00 92.88 191 VAL A CA 1
ATOM 1444 C C . VAL A 1 191 ? 4.797 13.753 -0.905 1.00 92.88 191 VAL A C 1
ATOM 1446 O O . VAL A 1 191 ? 5.341 12.649 -0.977 1.00 92.88 191 VAL A O 1
ATOM 1449 N N . SER A 1 192 ? 5.476 14.856 -0.616 1.00 90.56 192 SER A N 1
ATOM 1450 C CA . SER A 1 192 ? 6.914 14.837 -0.391 1.00 90.56 192 SER A CA 1
ATOM 1451 C C . SER A 1 192 ? 7.303 15.691 0.792 1.00 90.56 192 SER A C 1
ATOM 1453 O O . SER A 1 192 ? 6.762 16.778 0.979 1.00 90.56 192 SER A O 1
ATOM 1455 N N . TYR A 1 193 ? 8.303 15.227 1.528 1.00 84.50 193 TYR A N 1
ATOM 1456 C CA . TYR A 1 193 ? 8.960 16.043 2.528 1.00 84.50 193 TYR A CA 1
ATOM 1457 C C . TYR A 1 193 ? 10.207 16.667 1.907 1.00 84.50 193 TYR A C 1
ATOM 1459 O O . TYR A 1 193 ? 11.018 15.988 1.268 1.00 84.50 193 TYR A O 1
ATOM 1467 N N . ARG A 1 194 ? 10.334 17.983 2.056 1.00 83.81 194 ARG A N 1
ATOM 1468 C CA . ARG A 1 194 ? 11.471 18.759 1.570 1.00 83.81 194 ARG A CA 1
ATOM 1469 C C . ARG A 1 194 ? 11.951 19.625 2.718 1.00 83.81 194 ARG A C 1
ATOM 1471 O O . ARG A 1 194 ? 11.202 20.465 3.209 1.00 83.81 194 ARG A O 1
ATOM 1478 N N . HIS A 1 195 ? 13.198 19.435 3.129 1.00 68.00 195 HIS A N 1
ATOM 1479 C CA . HIS A 1 195 ? 13.875 20.439 3.934 1.00 68.00 195 HIS A CA 1
ATOM 1480 C C . HIS A 1 195 ? 14.181 21.624 3.023 1.00 68.00 195 HIS A C 1
ATOM 1482 O O . HIS A 1 195 ? 15.158 21.607 2.278 1.00 68.00 195 HIS A O 1
ATOM 1488 N N . VAL A 1 196 ? 13.319 22.634 3.049 1.00 58.72 196 VAL A N 1
ATOM 1489 C CA . VAL A 1 196 ? 13.686 23.946 2.526 1.00 58.72 196 VAL A CA 1
ATOM 1490 C C . VAL A 1 196 ? 14.554 24.574 3.613 1.00 58.72 196 VAL A C 1
ATOM 1492 O O . VAL A 1 196 ? 14.060 24.865 4.701 1.00 58.72 196 VAL A O 1
ATOM 1495 N N . LEU A 1 197 ? 15.865 24.667 3.375 1.00 49.91 197 LEU A N 1
ATOM 1496 C CA . LEU A 1 197 ? 16.710 25.515 4.213 1.00 49.91 197 LEU A CA 1
ATOM 1497 C C . LEU A 1 197 ? 16.223 26.968 4.044 1.00 49.91 197 LEU A C 1
ATOM 1499 O O . LEU A 1 197 ? 15.869 27.326 2.917 1.00 49.91 197 LEU A O 1
ATOM 1503 N N . PRO A 1 198 ? 16.143 27.757 5.131 1.00 55.09 198 PRO A N 1
ATOM 1504 C CA . PRO A 1 198 ? 15.775 29.168 5.054 1.00 55.09 198 PRO A CA 1
ATOM 1505 C C . PRO A 1 198 ? 16.761 29.984 4.210 1.00 55.09 198 PRO A C 1
ATOM 1507 O O . PRO A 1 198 ? 17.954 29.601 4.146 1.00 55.09 198 PRO A O 1
#